Protein AF-X0SDG5-F1 (afdb_monomer)

InterPro domains:
  IPR001789 Signal transduction response regulator, receiver domain [PF00072] (31-144)
  IPR001789 Signal transduction response regulator, receiver domain [PS50110] (30-148)
  IPR001789 Signal transduction response regulator, receiver domain [SM00448] (29-144)
  IPR002078 RNA polymerase sigma factor 54 interaction domain [PF00158] (170-209)
  IPR011006 CheY-like superfamily [SSF52172] (28-209)
  IPR025662 Sigma-54 interaction domain, ATP-binding site 1 [PS00675] (194-207)
  IPR027417 P-loop containing nucleoside triphosphate hydrolase [G3DSA:3.40.50.300] (166-209)

Structure (mmCIF, N/CA/C/O backbone):
data_AF-X0SDG5-F1
#
_entry.id   AF-X0SDG5-F1
#
loop_
_atom_site.group_PDB
_atom_site.id
_atom_site.type_symbol
_atom_site.label_atom_id
_atom_site.label_alt_id
_atom_site.label_comp_id
_atom_site.label_asym_id
_atom_site.label_entity_id
_atom_site.label_seq_id
_atom_site.pdbx_PDB_ins_code
_atom_site.Cartn_x
_atom_site.Cartn_y
_atom_site.Cartn_z
_atom_site.occupancy
_atom_site.B_iso_or_equiv
_atom_site.auth_seq_id
_atom_site.auth_comp_id
_atom_site.auth_asym_id
_atom_site.auth_atom_id
_atom_site.pdbx_PDB_model_num
ATOM 1 N N . MET A 1 1 ? 15.969 32.694 -61.711 1.00 58.62 1 MET A N 1
ATOM 2 C CA . MET A 1 1 ? 15.653 32.694 -60.268 1.00 58.62 1 MET A CA 1
ATOM 3 C C . MET A 1 1 ? 14.994 31.362 -59.954 1.00 58.62 1 MET A C 1
ATOM 5 O O . MET A 1 1 ? 14.052 31.044 -60.669 1.00 58.62 1 MET A O 1
ATOM 9 N N . PRO A 1 2 ? 15.518 30.546 -59.027 1.00 50.09 2 PRO A N 1
ATOM 10 C CA . PRO A 1 2 ? 14.910 29.263 -58.696 1.00 50.09 2 PRO A CA 1
ATOM 11 C C . PRO A 1 2 ? 13.807 29.432 -57.642 1.00 50.09 2 PRO A C 1
ATOM 13 O O . PRO A 1 2 ? 13.957 30.210 -56.700 1.00 50.09 2 PRO A O 1
ATOM 16 N N . ASP A 1 3 ? 12.716 28.694 -57.835 1.00 55.06 3 ASP A N 1
ATOM 17 C CA . ASP A 1 3 ? 11.607 28.511 -56.896 1.00 55.06 3 ASP A CA 1
ATOM 18 C C . ASP A 1 3 ? 12.107 27.775 -55.643 1.00 55.06 3 ASP A C 1
ATOM 20 O O . ASP A 1 3 ? 12.662 26.677 -55.739 1.00 55.06 3 ASP A O 1
ATOM 24 N N . VAL A 1 4 ? 11.932 28.380 -54.468 1.00 56.00 4 VAL A N 1
ATOM 25 C CA . VAL A 1 4 ? 12.235 27.751 -53.176 1.00 56.00 4 VAL A CA 1
ATOM 26 C C . VAL A 1 4 ? 10.927 27.177 -52.622 1.00 56.00 4 VAL A C 1
ATOM 28 O O . VAL A 1 4 ? 9.990 27.946 -52.410 1.00 56.00 4 VAL A O 1
ATOM 31 N N . PRO A 1 5 ? 10.820 25.861 -52.368 1.00 48.28 5 PRO A N 1
ATOM 32 C CA . PRO A 1 5 ? 9.593 25.278 -51.844 1.00 48.28 5 PRO A CA 1
ATOM 33 C C . PRO A 1 5 ? 9.382 25.644 -50.366 1.00 48.28 5 PRO A C 1
ATOM 35 O O . PRO A 1 5 ? 10.302 25.616 -49.547 1.00 48.28 5 PRO A O 1
ATOM 38 N N . THR A 1 6 ? 8.137 25.976 -50.035 1.00 63.53 6 THR A N 1
ATOM 39 C CA . THR A 1 6 ? 7.607 26.281 -48.698 1.00 63.53 6 THR A CA 1
ATOM 40 C C . THR A 1 6 ? 7.767 25.092 -47.734 1.00 63.53 6 THR A C 1
ATOM 42 O O . THR A 1 6 ? 7.571 23.947 -48.148 1.00 63.53 6 THR A O 1
ATOM 45 N N . PRO A 1 7 ? 8.067 25.307 -46.436 1.00 47.16 7 PRO A N 1
ATOM 46 C CA . PRO A 1 7 ? 8.227 24.207 -45.490 1.00 47.16 7 PRO A CA 1
ATOM 47 C C . PRO A 1 7 ? 6.895 23.514 -45.161 1.00 47.16 7 PRO A C 1
ATOM 49 O O . PRO A 1 7 ? 5.877 24.146 -44.877 1.00 47.16 7 PRO A O 1
ATOM 52 N N . PHE A 1 8 ? 6.945 22.182 -45.165 1.00 46.50 8 PHE A N 1
ATOM 53 C CA . PHE A 1 8 ? 5.881 21.268 -44.758 1.00 46.50 8 PHE A CA 1
ATOM 54 C C . PHE A 1 8 ? 5.557 21.451 -43.265 1.00 46.50 8 PHE A C 1
ATOM 56 O O . PHE A 1 8 ? 6.407 21.257 -42.396 1.00 46.50 8 PHE A O 1
ATOM 63 N N . ARG A 1 9 ? 4.317 21.845 -42.960 1.00 43.12 9 ARG A N 1
ATOM 64 C CA . ARG A 1 9 ? 3.809 22.019 -41.593 1.00 43.12 9 ARG A CA 1
ATOM 65 C C . ARG A 1 9 ? 3.527 20.643 -40.979 1.00 43.12 9 ARG A C 1
ATOM 67 O O . ARG A 1 9 ? 2.694 19.903 -41.492 1.00 43.12 9 ARG A O 1
ATOM 74 N N . ALA A 1 10 ? 4.221 20.309 -39.892 1.00 45.44 10 ALA A N 1
ATOM 75 C CA . ALA A 1 10 ? 4.024 19.060 -39.156 1.00 45.44 10 ALA A CA 1
ATOM 76 C C . ALA A 1 10 ? 2.577 18.929 -38.624 1.00 45.44 10 ALA A C 1
ATOM 78 O O . ALA A 1 10 ? 1.986 19.940 -38.225 1.00 45.44 10 ALA A O 1
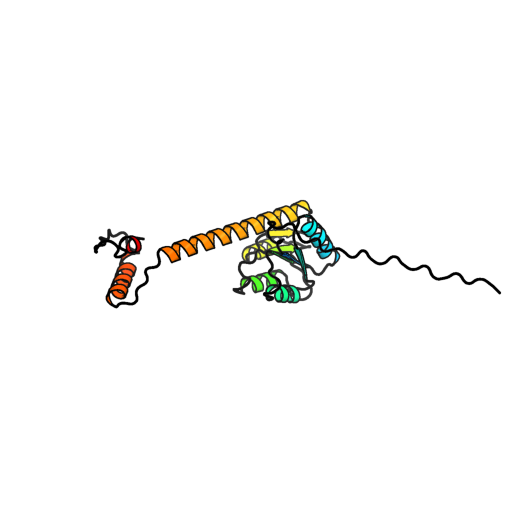ATOM 79 N N . PRO A 1 11 ? 1.996 17.713 -38.584 1.00 41.59 11 PRO A N 1
ATOM 80 C CA . PRO A 1 11 ? 0.696 17.496 -37.964 1.00 41.59 11 PRO A CA 1
ATOM 81 C C . PRO A 1 11 ? 0.796 17.709 -36.449 1.00 41.59 11 PRO A C 1
ATOM 83 O O . PRO A 1 11 ? 1.649 17.139 -35.771 1.00 41.59 11 PRO A O 1
ATOM 86 N N . SER A 1 12 ? -0.089 18.552 -35.927 1.00 45.47 12 SER A N 1
ATOM 87 C CA . SER A 1 12 ? -0.296 18.775 -34.499 1.00 45.47 12 SER A CA 1
ATOM 88 C C . SER A 1 12 ? -0.696 17.477 -33.796 1.00 45.47 12 SER A C 1
ATOM 90 O O . SER A 1 12 ? -1.603 16.782 -34.255 1.00 45.47 12 SER A O 1
ATOM 92 N N . SER A 1 13 ? -0.032 17.185 -32.678 1.00 36.94 13 SER A N 1
ATOM 93 C CA . SER A 1 13 ? -0.287 16.048 -31.791 1.00 36.94 13 SER A CA 1
ATOM 94 C C . SER A 1 13 ? -1.776 15.907 -31.440 1.00 36.94 13 SER A C 1
ATOM 96 O O . SER A 1 13 ? -2.443 16.924 -31.226 1.00 36.94 13 SER A O 1
ATOM 98 N N . PRO A 1 14 ? -2.317 14.679 -31.338 1.00 39.88 14 PRO A N 1
ATOM 99 C CA . PRO A 1 14 ? -3.708 14.481 -30.964 1.00 39.88 14 PRO A CA 1
ATOM 100 C C . PRO A 1 14 ? -3.920 14.947 -29.520 1.00 39.88 14 PRO A C 1
ATOM 102 O O . PRO A 1 14 ? -3.320 14.427 -28.581 1.00 39.88 14 PRO A O 1
ATOM 105 N N . SER A 1 15 ? -4.780 15.952 -29.360 1.00 39.00 15 SER A N 1
ATOM 106 C CA . SER A 1 15 ? -5.333 16.344 -28.068 1.00 39.00 15 SER A CA 1
ATOM 107 C C . SER A 1 15 ? -6.167 15.173 -27.549 1.00 39.00 15 SER A C 1
ATOM 109 O O . SER A 1 15 ? -7.228 14.874 -28.102 1.00 39.00 15 SER A O 1
ATOM 111 N N . PHE A 1 16 ? -5.669 14.465 -26.533 1.00 41.62 16 PHE A N 1
ATOM 112 C CA . PHE A 1 16 ? -6.456 13.466 -25.818 1.00 41.62 16 PHE A CA 1
ATOM 113 C C . PHE A 1 16 ? -7.567 14.198 -25.066 1.00 41.62 16 PHE A C 1
ATOM 115 O O . PHE A 1 16 ? -7.373 14.737 -23.977 1.00 41.62 16 PHE A O 1
ATOM 122 N N . SER A 1 17 ? -8.734 14.256 -25.705 1.00 42.25 17 SER A N 1
ATOM 123 C CA . SER A 1 17 ? -9.978 14.692 -25.091 1.00 42.25 17 SER A CA 1
ATOM 124 C C . SER A 1 17 ? -10.233 13.822 -23.861 1.00 42.25 17 SER A C 1
ATOM 126 O O . SER A 1 17 ? -10.418 12.608 -23.973 1.00 42.25 17 SER A O 1
ATOM 128 N N . GLN A 1 18 ? -10.202 14.448 -22.683 1.00 49.59 18 GLN A N 1
ATOM 129 C CA . GLN A 1 18 ? -10.685 13.855 -21.444 1.00 49.59 18 GLN A CA 1
ATOM 130 C C . GLN A 1 18 ? -12.187 13.616 -21.603 1.00 49.59 18 GLN A C 1
ATOM 132 O O . GLN A 1 18 ? -13.005 14.491 -21.321 1.00 49.59 18 GLN A O 1
ATOM 137 N N . SER A 1 19 ? -12.557 12.437 -22.097 1.00 46.88 19 SER A N 1
ATOM 138 C CA . SER A 1 19 ? -13.934 11.976 -22.007 1.00 46.88 19 SER A CA 1
ATOM 139 C C . SER A 1 19 ? -14.221 11.717 -20.531 1.00 46.88 19 SER A C 1
ATOM 141 O O . SER A 1 19 ? -13.663 10.815 -19.908 1.00 46.88 19 SER A O 1
ATOM 143 N N . SER A 1 20 ? -15.030 12.587 -19.930 1.00 46.84 20 SER A N 1
ATOM 144 C CA . SER A 1 20 ? -15.524 12.369 -18.576 1.00 46.84 20 SER A CA 1
ATOM 145 C C . SER A 1 20 ? -16.340 11.069 -18.555 1.00 46.84 20 SER A C 1
ATOM 147 O O . SER A 1 20 ? -17.142 10.851 -19.468 1.00 46.84 20 SER A O 1
ATOM 149 N N . PRO A 1 21 ? -16.149 10.193 -17.553 1.00 46.75 21 PRO A N 1
ATOM 150 C CA . PRO A 1 21 ? -16.923 8.964 -17.452 1.00 46.75 21 PRO A CA 1
ATOM 151 C C . PRO A 1 21 ? -18.420 9.279 -17.280 1.00 46.75 21 PRO A C 1
ATOM 153 O O . PRO A 1 21 ? -18.767 10.317 -16.706 1.00 46.75 21 PRO A O 1
ATOM 156 N N . PRO A 1 22 ? -19.321 8.401 -17.760 1.00 40.22 22 PRO A N 1
ATOM 157 C CA . PRO A 1 22 ? -20.757 8.598 -17.619 1.00 40.22 22 PRO A CA 1
ATOM 158 C C . PRO A 1 22 ? -21.160 8.682 -16.133 1.00 40.22 22 PRO A C 1
ATOM 160 O O . PRO A 1 22 ? -20.583 7.973 -15.294 1.00 40.22 22 PRO A O 1
ATOM 163 N N . PRO A 1 23 ? -22.149 9.531 -15.790 1.00 37.41 23 PRO A N 1
ATOM 164 C CA . PRO A 1 23 ? -22.595 9.719 -14.414 1.00 37.41 23 PRO A CA 1
ATOM 165 C C . PRO A 1 23 ? -23.123 8.399 -13.837 1.00 37.41 23 PRO A C 1
ATOM 167 O O . PRO A 1 23 ? -23.998 7.765 -14.421 1.00 37.41 23 PRO A O 1
ATOM 170 N N . GLY A 1 24 ? -22.566 7.985 -12.695 1.00 47.59 24 GLY A N 1
ATOM 171 C CA . GLY A 1 24 ? -22.900 6.730 -12.004 1.00 47.59 24 GLY A CA 1
ATOM 172 C C . GLY A 1 24 ? -21.764 5.702 -11.953 1.00 47.59 24 GLY A C 1
ATOM 173 O O . GLY A 1 24 ? -21.848 4.748 -11.185 1.00 47.59 24 GLY A O 1
ATOM 174 N N . THR A 1 25 ? -20.677 5.910 -12.702 1.00 48.88 25 THR A N 1
ATOM 175 C CA . THR A 1 25 ? -19.469 5.081 -12.571 1.00 48.88 25 THR A CA 1
ATOM 176 C C . THR A 1 25 ? -18.653 5.590 -11.378 1.00 48.88 25 THR A C 1
ATOM 178 O O . THR A 1 25 ? -18.328 6.782 -11.362 1.00 48.88 25 THR A O 1
ATOM 181 N N . PRO A 1 26 ? -18.323 4.761 -10.366 1.00 62.69 26 PRO A N 1
ATOM 182 C CA . PRO A 1 26 ? -17.420 5.189 -9.302 1.00 62.69 26 PRO A CA 1
ATOM 183 C C . PRO A 1 26 ? -16.109 5.680 -9.922 1.00 62.69 26 PRO A C 1
ATOM 185 O O . PRO A 1 26 ? -15.650 5.123 -10.922 1.00 62.69 26 PRO A O 1
ATOM 188 N N . ALA A 1 27 ? -15.533 6.744 -9.354 1.00 71.56 27 ALA A N 1
ATOM 189 C CA . ALA A 1 27 ? -14.277 7.290 -9.851 1.00 71.56 27 ALA A CA 1
ATOM 190 C C . ALA A 1 27 ? -13.228 6.164 -9.956 1.00 71.56 27 ALA A C 1
ATOM 192 O O . ALA A 1 27 ? -13.144 5.326 -9.048 1.00 71.56 27 ALA A O 1
ATOM 193 N N . PRO A 1 28 ? -12.461 6.112 -11.058 1.00 83.00 28 PRO A N 1
ATOM 194 C CA . PRO A 1 28 ? -11.474 5.061 -11.258 1.00 83.00 28 PRO A CA 1
ATOM 195 C C . PRO A 1 28 ? -10.446 5.105 -10.129 1.00 83.00 28 PRO A C 1
ATOM 197 O O . PRO A 1 28 ? -9.970 6.180 -9.756 1.00 83.00 28 PRO A O 1
ATOM 200 N N . ARG A 1 29 ? -10.139 3.928 -9.578 1.00 93.25 29 ARG A N 1
ATOM 201 C CA . ARG A 1 29 ? -9.195 3.781 -8.467 1.00 93.25 29 ARG A CA 1
ATOM 202 C C . ARG A 1 29 ? -7.779 4.079 -8.924 1.00 93.25 29 ARG A C 1
ATOM 204 O O . ARG A 1 29 ? -7.417 3.738 -10.053 1.00 93.25 29 ARG A O 1
ATOM 211 N N . THR A 1 30 ? -6.997 4.690 -8.047 1.00 96.00 30 THR A N 1
ATOM 212 C CA . THR A 1 30 ? -5.628 5.108 -8.348 1.00 96.00 30 THR A CA 1
ATOM 213 C C . THR A 1 30 ? -4.637 4.069 -7.842 1.00 96.00 30 THR A C 1
ATOM 215 O O . THR A 1 30 ? -4.598 3.768 -6.649 1.00 96.00 30 THR A O 1
ATOM 218 N N . VAL A 1 31 ? -3.806 3.551 -8.742 1.00 97.06 31 VAL A N 1
ATOM 219 C CA . VAL A 1 31 ? -2.685 2.663 -8.433 1.00 97.06 31 VAL A CA 1
ATOM 220 C C . VAL A 1 31 ? -1.383 3.449 -8.549 1.00 97.06 31 VAL A C 1
ATOM 222 O O . VAL A 1 31 ? -1.089 4.011 -9.603 1.00 97.06 31 VAL A O 1
ATOM 225 N N . LEU A 1 32 ? -0.596 3.491 -7.478 1.00 97.56 32 LEU A N 1
ATOM 226 C CA . LEU A 1 32 ? 0.761 4.032 -7.505 1.00 97.56 32 LEU A CA 1
ATOM 227 C C . LEU A 1 32 ? 1.727 2.938 -7.967 1.00 97.56 32 LEU A C 1
ATOM 229 O O . LEU A 1 32 ? 1.735 1.856 -7.393 1.00 97.56 32 LEU A O 1
ATOM 233 N N . VAL A 1 33 ? 2.539 3.207 -8.982 1.00 96.75 33 VAL A N 1
ATOM 234 C CA . VAL A 1 33 ? 3.572 2.299 -9.492 1.00 96.75 33 VAL A CA 1
ATOM 235 C C . VAL A 1 33 ? 4.939 2.923 -9.246 1.00 96.75 33 VAL A C 1
ATOM 237 O O . VAL A 1 33 ? 5.237 3.989 -9.781 1.00 96.75 33 VAL A O 1
ATOM 240 N N . VAL A 1 34 ? 5.767 2.243 -8.458 1.00 96.62 34 VAL A N 1
ATOM 241 C CA . VAL A 1 34 ? 7.094 2.700 -8.044 1.00 96.62 34 VAL A CA 1
ATOM 242 C C . VAL A 1 34 ? 8.138 1.728 -8.570 1.00 96.62 34 VAL A C 1
ATOM 244 O O . VAL A 1 34 ? 8.200 0.581 -8.134 1.00 96.62 34 VAL A O 1
ATOM 247 N N . ASP A 1 35 ? 8.928 2.179 -9.530 1.00 94.38 35 ASP A N 1
ATOM 248 C CA . ASP A 1 35 ? 9.950 1.381 -10.210 1.00 94.38 35 ASP A CA 1
ATOM 249 C C . ASP A 1 35 ? 10.914 2.365 -10.875 1.00 94.38 35 ASP A C 1
ATOM 251 O O . ASP A 1 35 ? 10.446 3.374 -11.402 1.00 94.38 35 ASP A O 1
ATOM 255 N N . ASP A 1 36 ? 12.223 2.139 -10.875 1.00 94.00 36 ASP A N 1
ATOM 256 C CA . ASP A 1 36 ? 13.181 3.048 -11.516 1.00 94.00 36 ASP A CA 1
ATOM 257 C C . ASP A 1 36 ? 13.245 2.840 -13.040 1.00 94.00 36 ASP A C 1
ATOM 259 O O . ASP A 1 36 ? 13.499 3.777 -13.810 1.00 94.00 36 ASP A O 1
ATOM 263 N N . GLU A 1 37 ? 12.853 1.662 -13.522 1.00 92.38 37 GLU A N 1
ATOM 264 C CA . GLU A 1 37 ? 12.825 1.323 -14.934 1.00 92.38 37 GLU A CA 1
ATOM 265 C C . GLU A 1 37 ? 11.591 1.910 -15.638 1.00 92.38 37 GLU A C 1
ATOM 267 O O . GLU A 1 37 ? 10.456 1.429 -15.542 1.00 92.38 37 GLU A O 1
ATOM 272 N N . LYS A 1 38 ? 11.822 2.925 -16.478 1.00 92.50 38 LYS A N 1
ATOM 273 C CA . LYS A 1 38 ? 10.765 3.586 -17.270 1.00 92.50 38 LYS A CA 1
ATOM 274 C C . LYS A 1 38 ? 9.916 2.609 -18.093 1.00 92.50 38 LYS A C 1
ATOM 276 O O . LYS A 1 38 ? 8.709 2.806 -18.235 1.00 92.50 38 LYS A O 1
ATOM 281 N N . ASN A 1 39 ? 10.534 1.566 -18.646 1.00 90.88 39 ASN A N 1
ATOM 282 C CA . ASN A 1 39 ? 9.836 0.566 -19.457 1.00 90.88 39 ASN A CA 1
ATOM 283 C C . ASN A 1 39 ? 8.850 -0.260 -18.621 1.00 90.88 39 ASN A C 1
ATOM 285 O O . ASN A 1 39 ? 7.743 -0.539 -19.090 1.00 90.88 39 ASN A O 1
ATOM 289 N N . ILE A 1 40 ? 9.217 -0.605 -17.383 1.00 89.12 40 ILE A N 1
ATOM 290 C CA . ILE A 1 40 ? 8.345 -1.343 -16.466 1.00 89.12 40 ILE A CA 1
ATOM 291 C C . ILE A 1 40 ? 7.184 -0.455 -16.028 1.00 89.12 40 ILE A C 1
ATOM 293 O O . ILE A 1 40 ? 6.030 -0.856 -16.206 1.00 89.12 40 ILE A O 1
ATOM 297 N N . ARG A 1 41 ? 7.458 0.787 -15.596 1.00 93.00 41 ARG A N 1
ATOM 298 C CA . ARG A 1 41 ? 6.404 1.768 -15.270 1.00 93.00 41 ARG A CA 1
ATOM 299 C C . ARG A 1 41 ? 5.421 1.943 -16.421 1.00 93.00 41 ARG A C 1
ATOM 301 O O . ARG A 1 41 ? 4.213 1.875 -16.216 1.00 93.00 41 ARG A O 1
ATOM 308 N N . ARG A 1 42 ? 5.921 2.112 -17.652 1.00 92.50 42 ARG A N 1
ATOM 309 C CA . ARG A 1 42 ? 5.066 2.301 -18.832 1.00 92.50 42 ARG A CA 1
ATOM 310 C C . ARG A 1 42 ? 4.232 1.064 -19.154 1.00 92.50 42 ARG A C 1
ATOM 312 O O . ARG A 1 42 ? 3.073 1.201 -19.537 1.00 92.50 42 ARG A O 1
ATOM 319 N N . THR A 1 43 ? 4.803 -0.126 -19.002 1.00 91.62 43 THR A N 1
ATOM 320 C CA . THR A 1 43 ? 4.087 -1.386 -19.239 1.00 91.62 43 THR A CA 1
ATOM 321 C C . THR A 1 43 ? 2.963 -1.568 -18.224 1.00 91.62 43 THR A C 1
ATOM 323 O O . THR A 1 43 ? 1.823 -1.808 -18.617 1.00 91.62 43 THR A O 1
ATOM 326 N N . LEU A 1 44 ? 3.254 -1.386 -16.933 1.00 92.06 44 LEU A N 1
ATOM 327 C CA . LEU A 1 44 ? 2.255 -1.450 -15.864 1.00 92.06 44 LEU A CA 1
ATOM 328 C C . LEU A 1 44 ? 1.171 -0.389 -16.045 1.00 92.06 44 LEU A C 1
ATOM 330 O O . LEU A 1 44 ? -0.008 -0.703 -15.916 1.00 92.06 44 LEU A O 1
ATOM 334 N N . GLN A 1 45 ? 1.556 0.830 -16.426 1.00 94.25 45 GLN A N 1
ATOM 335 C CA . GLN A 1 45 ? 0.616 1.897 -16.740 1.00 94.25 45 GLN A CA 1
ATOM 336 C C . GLN A 1 45 ? -0.369 1.474 -17.834 1.00 94.25 45 GLN A C 1
ATOM 338 O O . GLN A 1 45 ? -1.573 1.510 -17.609 1.00 94.25 45 GLN A O 1
ATOM 343 N N . LEU A 1 46 ? 0.125 1.014 -18.988 1.00 92.94 46 LEU A N 1
ATOM 344 C CA . LEU A 1 46 ? -0.729 0.597 -20.106 1.00 92.94 46 LEU A CA 1
ATOM 345 C C . LEU A 1 46 ? -1.654 -0.567 -19.735 1.00 92.94 46 LEU A C 1
ATOM 347 O O . LEU A 1 46 ? -2.816 -0.586 -20.139 1.00 92.94 46 LEU A O 1
ATOM 351 N N . VAL A 1 47 ? -1.143 -1.536 -18.972 1.00 92.62 47 VAL A N 1
ATOM 352 C CA . VAL A 1 47 ? -1.928 -2.682 -18.507 1.00 92.62 47 VAL A CA 1
ATOM 353 C C . VAL A 1 47 ? -3.052 -2.229 -17.581 1.00 92.62 47 VAL A C 1
ATOM 355 O O . VAL A 1 47 ? -4.195 -2.611 -17.797 1.00 92.62 47 VAL A O 1
ATOM 358 N N . LEU A 1 48 ? -2.747 -1.422 -16.566 1.00 94.00 48 LEU A N 1
ATOM 359 C CA . LEU A 1 48 ? -3.708 -1.029 -15.537 1.00 94.00 48 LEU A CA 1
ATOM 360 C C . LEU A 1 48 ? -4.716 0.008 -16.051 1.00 94.00 48 LEU A C 1
ATOM 362 O O . LEU A 1 48 ? -5.909 -0.116 -15.776 1.00 94.00 48 LEU A O 1
ATOM 366 N N . GLU A 1 49 ? -4.277 0.981 -16.850 1.00 94.62 49 GLU A N 1
ATOM 367 C CA . GLU A 1 49 ? -5.181 1.936 -17.507 1.00 94.62 49 GLU A CA 1
ATOM 368 C C . GLU A 1 49 ? -6.150 1.223 -18.457 1.00 94.62 49 GLU A C 1
ATOM 370 O O . GLU A 1 49 ? -7.335 1.555 -18.490 1.00 94.62 49 GLU A O 1
ATOM 375 N N . GLY A 1 50 ? -5.686 0.184 -19.165 1.00 92.00 50 GLY A N 1
ATOM 376 C CA . GLY A 1 50 ? -6.535 -0.661 -20.009 1.00 92.00 50 GLY A CA 1
ATOM 377 C C . GLY A 1 50 ? -7.635 -1.409 -19.246 1.00 92.00 50 GLY A C 1
ATOM 378 O O . GLY A 1 50 ? -8.649 -1.767 -19.838 1.00 92.00 50 GLY A O 1
ATOM 379 N N . GLU A 1 51 ? -7.474 -1.603 -17.935 1.00 91.81 51 GLU A N 1
ATOM 380 C CA . GLU A 1 51 ? -8.471 -2.224 -17.054 1.00 91.81 51 GLU A CA 1
ATOM 381 C C . GLU A 1 51 ? -9.316 -1.194 -16.279 1.00 91.81 51 GLU A C 1
ATOM 383 O O . GLU A 1 51 ? -10.116 -1.577 -15.422 1.00 91.81 51 GLU A O 1
ATOM 388 N N . GLY A 1 52 ? -9.162 0.103 -16.576 1.00 92.06 52 GLY A N 1
ATOM 389 C CA . GLY A 1 52 ? -9.953 1.189 -15.992 1.00 92.06 52 GLY A CA 1
ATOM 390 C C . GLY A 1 52 ? -9.388 1.794 -14.704 1.00 92.06 52 GLY A C 1
ATOM 391 O O . GLY A 1 52 ? -10.099 2.537 -14.026 1.00 92.06 52 GLY A O 1
ATOM 392 N N . PHE A 1 53 ? -8.134 1.503 -14.348 1.00 94.69 53 PHE A N 1
ATOM 393 C CA . PHE A 1 53 ? -7.451 2.158 -13.229 1.00 94.69 53 PHE A CA 1
ATOM 394 C C . PHE A 1 53 ? -6.823 3.489 -13.659 1.00 94.69 53 PHE A C 1
ATOM 396 O O . PHE A 1 53 ? -6.414 3.661 -14.805 1.00 94.69 53 PHE A O 1
ATOM 403 N N . ARG A 1 54 ? -6.693 4.432 -12.723 1.00 95.44 54 ARG A N 1
ATOM 404 C CA . ARG A 1 54 ? -5.747 5.549 -12.859 1.00 95.44 54 ARG A CA 1
ATOM 405 C C . ARG A 1 54 ? -4.391 5.094 -12.356 1.00 95.44 54 ARG A C 1
ATOM 407 O O . ARG A 1 54 ? -4.324 4.399 -11.347 1.00 95.44 54 ARG A O 1
ATOM 414 N N . VAL A 1 55 ? -3.319 5.508 -13.018 1.00 95.56 55 VAL A N 1
ATOM 415 C CA . VAL A 1 55 ? -1.961 5.149 -12.607 1.00 95.56 55 VAL A CA 1
ATOM 416 C C . VAL A 1 55 ? -1.172 6.410 -12.296 1.00 95.56 55 VAL A C 1
ATOM 418 O O . VAL A 1 55 ? -1.089 7.314 -13.124 1.00 95.56 55 VAL A O 1
ATOM 421 N N . SER A 1 56 ? -0.598 6.455 -11.098 1.00 96.31 56 SER A N 1
ATOM 422 C CA . SER A 1 56 ? 0.424 7.427 -10.718 1.00 96.31 56 SER A CA 1
ATOM 423 C C . SER A 1 56 ? 1.777 6.723 -10.724 1.00 96.31 56 SER A C 1
ATOM 425 O O . SER A 1 56 ? 1.869 5.587 -10.267 1.00 96.31 56 SER A O 1
ATOM 427 N N . GLY A 1 57 ? 2.811 7.348 -11.278 1.00 95.81 57 GLY A N 1
ATOM 428 C CA . GLY A 1 57 ? 4.150 6.767 -11.363 1.00 95.81 57 GLY A CA 1
ATOM 429 C C . GLY A 1 57 ? 5.126 7.488 -10.443 1.00 95.81 57 GLY A C 1
ATOM 430 O O . GLY A 1 57 ? 5.039 8.705 -10.324 1.00 95.81 57 GLY A O 1
ATOM 431 N N . ALA A 1 58 ? 6.062 6.750 -9.853 1.00 96.81 58 ALA A N 1
ATOM 432 C CA . ALA A 1 58 ? 7.210 7.293 -9.133 1.00 96.81 58 ALA A CA 1
ATOM 433 C C . ALA A 1 58 ? 8.487 6.533 -9.517 1.00 96.81 58 ALA A C 1
ATOM 435 O O . ALA A 1 58 ? 8.456 5.317 -9.716 1.00 96.81 58 ALA A O 1
ATOM 436 N N . GLU A 1 59 ? 9.607 7.241 -9.625 1.00 96.31 59 GLU A N 1
ATOM 437 C CA . GLU A 1 59 ? 10.913 6.662 -9.983 1.00 96.31 59 GLU A CA 1
ATOM 438 C C . GLU A 1 59 ? 11.753 6.313 -8.747 1.00 96.31 59 GLU A C 1
ATOM 440 O O . GLU A 1 59 ? 12.740 5.587 -8.840 1.00 96.31 59 GLU A O 1
ATOM 445 N N . THR A 1 60 ? 11.366 6.843 -7.585 1.00 96.56 60 THR A N 1
ATOM 446 C CA . THR A 1 60 ? 12.086 6.697 -6.315 1.00 96.56 60 THR A CA 1
ATOM 447 C C . THR A 1 60 ? 11.117 6.426 -5.171 1.00 96.56 60 THR A C 1
ATOM 449 O O . THR A 1 60 ? 9.937 6.791 -5.231 1.00 96.56 60 THR A O 1
ATOM 452 N N . ALA A 1 61 ? 11.608 5.822 -4.091 1.00 96.38 61 ALA A N 1
ATOM 453 C CA . ALA A 1 61 ? 10.798 5.626 -2.894 1.00 96.38 61 ALA A CA 1
ATOM 454 C C . ALA A 1 61 ? 10.425 6.962 -2.236 1.00 96.38 61 ALA A C 1
ATOM 456 O O . ALA A 1 61 ? 9.317 7.108 -1.725 1.00 96.38 61 ALA A O 1
ATOM 457 N N . ALA A 1 62 ? 11.326 7.947 -2.249 1.00 96.62 62 ALA A N 1
ATOM 458 C CA . ALA A 1 62 ? 11.061 9.281 -1.721 1.00 96.62 62 ALA A CA 1
ATOM 459 C C . ALA A 1 62 ? 9.895 9.974 -2.444 1.00 96.62 62 ALA A C 1
ATOM 461 O O . ALA A 1 62 ? 9.014 10.532 -1.790 1.00 96.62 62 ALA A O 1
ATOM 462 N N . GLU A 1 63 ? 9.853 9.901 -3.776 1.00 96.50 63 GLU A N 1
ATOM 463 C CA . GLU A 1 63 ? 8.736 10.422 -4.571 1.00 96.50 63 GLU A CA 1
ATOM 464 C C . GLU A 1 63 ? 7.432 9.682 -4.253 1.00 96.50 63 GLU A C 1
ATOM 466 O O . GLU A 1 63 ? 6.400 10.315 -4.035 1.00 96.50 63 GLU A O 1
ATOM 471 N N . ALA A 1 64 ? 7.484 8.352 -4.137 1.00 96.56 64 ALA A N 1
ATOM 472 C CA . ALA A 1 64 ? 6.327 7.549 -3.756 1.00 96.56 64 ALA A CA 1
ATOM 473 C C . ALA A 1 64 ? 5.762 7.960 -2.386 1.00 96.56 64 ALA A C 1
ATOM 475 O O . ALA A 1 64 ? 4.559 8.174 -2.255 1.00 96.56 64 ALA A O 1
ATOM 476 N N . LEU A 1 65 ? 6.620 8.126 -1.376 1.00 95.81 65 LEU A N 1
ATOM 477 C CA . LEU A 1 65 ? 6.217 8.580 -0.042 1.00 95.81 65 LEU A CA 1
ATOM 478 C C . LEU A 1 65 ? 5.615 9.994 -0.075 1.00 95.81 65 LEU A C 1
ATOM 480 O O . LEU A 1 65 ? 4.626 10.247 0.609 1.00 95.81 65 LEU A O 1
ATOM 484 N N . ALA A 1 66 ? 6.160 10.899 -0.893 1.00 95.44 66 ALA A N 1
ATOM 485 C CA . ALA A 1 66 ? 5.610 12.244 -1.061 1.00 95.44 66 ALA A CA 1
ATOM 486 C C . ALA A 1 66 ? 4.215 12.228 -1.712 1.00 95.44 66 ALA A C 1
ATOM 488 O O . ALA A 1 66 ? 3.330 12.965 -1.279 1.00 95.44 66 ALA A O 1
ATOM 489 N N . ILE A 1 67 ? 3.997 11.363 -2.709 1.00 95.56 67 ILE A N 1
ATOM 490 C CA . ILE A 1 67 ? 2.679 11.160 -3.328 1.00 95.56 67 ILE A CA 1
ATOM 491 C C . ILE A 1 67 ? 1.687 10.624 -2.294 1.00 95.56 67 ILE A C 1
ATOM 493 O O . ILE A 1 67 ? 0.584 11.153 -2.183 1.00 95.56 67 ILE A O 1
ATOM 497 N N . LEU A 1 68 ? 2.079 9.614 -1.513 1.00 95.56 68 LEU A N 1
ATOM 498 C CA . LEU A 1 68 ? 1.219 9.006 -0.494 1.00 95.56 68 LEU A CA 1
ATOM 499 C C . LEU A 1 68 ? 0.847 9.970 0.639 1.00 95.56 68 LEU A C 1
ATOM 501 O O . LEU A 1 68 ? -0.242 9.861 1.196 1.00 95.56 68 LEU A O 1
ATOM 505 N N . ALA A 1 69 ? 1.721 10.924 0.959 1.00 92.94 69 ALA A N 1
ATOM 506 C CA . ALA A 1 69 ? 1.448 11.962 1.947 1.00 92.94 69 ALA A CA 1
ATOM 507 C C . ALA A 1 69 ? 0.501 13.065 1.432 1.00 92.94 69 ALA A C 1
ATOM 509 O O . ALA A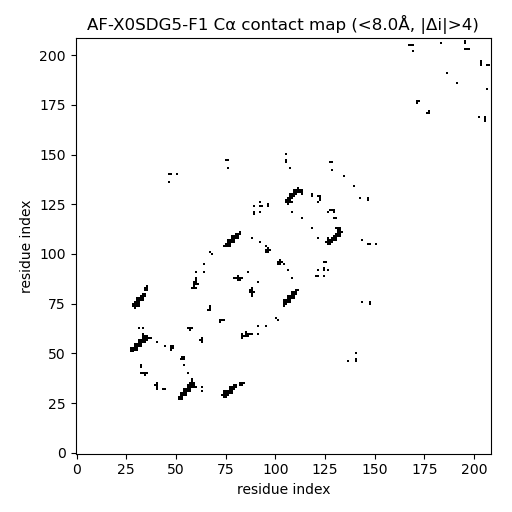 1 69 ? 0.001 13.860 2.229 1.00 92.94 69 ALA A O 1
ATOM 510 N N . SER A 1 70 ? 0.258 13.149 0.118 1.00 91.62 70 SER A N 1
ATOM 511 C CA . SER A 1 70 ? -0.566 14.205 -0.471 1.00 91.62 70 SER A CA 1
ATOM 512 C C . SER A 1 70 ? -2.065 13.884 -0.376 1.00 91.62 70 SER A C 1
ATOM 514 O O . SER A 1 70 ? -2.535 12.938 -1.014 1.00 91.62 70 SER A O 1
ATOM 516 N N . PRO A 1 71 ? -2.871 14.703 0.327 1.00 85.19 71 PRO A N 1
ATOM 517 C CA . PRO A 1 71 ? -4.316 14.489 0.420 1.00 85.19 71 PRO A CA 1
ATOM 518 C C . PRO A 1 71 ? -5.052 14.733 -0.908 1.00 85.19 71 PRO A C 1
ATOM 520 O O . PRO A 1 71 ? -6.182 14.279 -1.079 1.00 85.19 71 PRO A O 1
ATOM 523 N N . GLU A 1 72 ? -4.432 15.437 -1.859 1.00 84.75 72 GLU A N 1
ATOM 524 C CA . GLU A 1 72 ? -5.028 15.738 -3.167 1.00 84.75 72 GLU A CA 1
ATOM 525 C C . GLU A 1 72 ? -4.956 14.557 -4.143 1.00 84.75 72 GLU A C 1
ATOM 527 O O . GLU A 1 72 ? -5.671 14.531 -5.145 1.00 84.75 72 GLU A O 1
ATOM 532 N N . SER A 1 73 ? -4.097 13.572 -3.867 1.00 82.94 73 SER A N 1
ATOM 533 C CA . SER A 1 73 ? -3.840 12.426 -4.744 1.00 82.94 73 SER A CA 1
ATOM 534 C C . SER A 1 73 ? -4.029 11.107 -3.991 1.00 82.94 73 SER A C 1
ATOM 536 O O . SER A 1 73 ? -3.053 10.400 -3.742 1.00 82.94 73 SER A O 1
ATOM 538 N N . PRO A 1 74 ? -5.274 10.746 -3.623 1.00 89.12 74 PRO A N 1
ATOM 539 C CA . PRO A 1 74 ? -5.529 9.512 -2.898 1.00 89.12 74 PRO A CA 1
ATOM 540 C C . PRO A 1 74 ? -5.131 8.301 -3.744 1.00 89.12 74 PRO A C 1
ATOM 542 O O . PRO A 1 74 ? -5.549 8.153 -4.897 1.00 89.12 74 PRO A O 1
ATOM 545 N N . VAL A 1 75 ? -4.331 7.430 -3.137 1.00 95.50 75 VAL A N 1
ATOM 546 C CA . VAL A 1 75 ? -3.888 6.160 -3.708 1.00 95.50 75 VAL A CA 1
ATOM 547 C C . VAL A 1 75 ? -4.690 5.033 -3.066 1.00 95.50 75 VAL A C 1
ATOM 549 O O . VAL A 1 75 ? -4.823 4.965 -1.846 1.00 95.50 75 VAL A O 1
ATOM 552 N N . ASP A 1 76 ? -5.238 4.145 -3.891 1.00 95.88 76 ASP A N 1
ATOM 553 C CA . ASP A 1 76 ? -6.009 2.987 -3.437 1.00 95.88 76 ASP A CA 1
ATOM 554 C C . ASP A 1 76 ? -5.144 1.737 -3.261 1.00 95.88 76 ASP A C 1
ATOM 556 O O . ASP A 1 76 ? -5.499 0.867 -2.471 1.00 95.88 76 ASP A O 1
ATOM 560 N N . LEU A 1 77 ? -4.046 1.630 -4.015 1.00 96.81 77 LEU A N 1
ATOM 561 C CA . LEU A 1 77 ? -3.085 0.529 -3.972 1.00 96.81 77 LEU A CA 1
ATOM 562 C C . LEU A 1 77 ? -1.721 1.011 -4.464 1.00 96.81 77 LEU A C 1
ATOM 564 O O . LEU A 1 77 ? -1.653 1.781 -5.421 1.00 96.81 77 LEU A O 1
ATOM 568 N N . ALA A 1 78 ? -0.639 0.528 -3.857 1.00 97.12 78 ALA A N 1
ATOM 569 C CA . ALA A 1 78 ? 0.713 0.758 -4.360 1.00 97.12 78 ALA A CA 1
ATOM 570 C C . ALA A 1 78 ? 1.366 -0.538 -4.852 1.00 97.12 78 ALA A C 1
ATOM 572 O O . ALA A 1 78 ? 1.197 -1.610 -4.275 1.00 97.12 78 ALA A O 1
ATOM 573 N N . ILE A 1 79 ? 2.127 -0.417 -5.927 1.00 96.19 79 ILE A N 1
ATOM 574 C CA . ILE A 1 79 ? 2.994 -1.433 -6.496 1.00 96.19 79 ILE A CA 1
ATOM 575 C C . ILE A 1 79 ? 4.424 -0.912 -6.357 1.00 96.19 79 ILE A C 1
ATOM 577 O O . ILE A 1 79 ? 4.727 0.161 -6.872 1.00 96.19 79 ILE A O 1
ATOM 581 N N . LEU A 1 80 ? 5.284 -1.652 -5.664 1.00 95.62 80 LEU A N 1
ATOM 582 C CA . LEU A 1 80 ? 6.600 -1.183 -5.234 1.00 95.62 80 LEU A CA 1
ATOM 583 C C . LEU A 1 80 ? 7.700 -2.152 -5.673 1.00 95.62 80 LEU A C 1
ATOM 585 O O . LEU A 1 80 ? 7.666 -3.318 -5.279 1.00 95.62 80 LEU A O 1
ATOM 589 N N . ASP A 1 81 ? 8.678 -1.684 -6.448 1.00 94.25 81 ASP A N 1
ATOM 590 C CA . ASP A 1 81 ? 9.889 -2.463 -6.717 1.00 94.25 81 ASP A CA 1
ATOM 591 C C . ASP A 1 81 ? 10.777 -2.548 -5.465 1.00 94.25 81 ASP A C 1
ATOM 593 O O . ASP A 1 81 ? 10.887 -1.598 -4.688 1.00 94.25 81 ASP A O 1
ATOM 597 N N . VAL A 1 82 ? 11.427 -3.692 -5.257 1.00 92.44 82 VAL A N 1
ATOM 598 C CA . VAL A 1 82 ? 12.381 -3.902 -4.158 1.00 92.44 82 VAL A CA 1
ATOM 599 C C . VAL A 1 82 ? 13.656 -3.097 -4.383 1.00 92.44 82 VAL A C 1
ATOM 601 O O . VAL A 1 82 ? 14.223 -2.567 -3.427 1.00 92.44 82 VAL A O 1
ATOM 604 N N . LYS A 1 83 ? 14.128 -3.013 -5.629 1.00 90.81 83 LYS A N 1
ATOM 605 C CA . LYS A 1 83 ? 15.347 -2.279 -5.971 1.00 90.81 83 LYS A CA 1
ATOM 606 C C . LYS A 1 83 ? 14.964 -0.890 -6.466 1.00 90.81 83 LYS A C 1
ATOM 608 O O . LYS A 1 83 ? 14.501 -0.750 -7.583 1.00 90.81 83 LYS A O 1
ATOM 613 N N . LEU A 1 84 ? 15.178 0.122 -5.633 1.00 92.31 84 LEU A N 1
ATOM 614 C CA . LEU A 1 84 ? 15.034 1.528 -6.008 1.00 92.31 84 LEU A CA 1
ATOM 615 C C . LEU A 1 84 ? 16.368 2.252 -5.757 1.00 92.31 84 LEU A C 1
ATOM 617 O O . LEU A 1 84 ? 17.174 1.791 -4.940 1.00 92.31 84 LEU A O 1
ATOM 621 N N . PRO A 1 85 ? 16.642 3.360 -6.465 1.00 92.12 85 PRO A N 1
ATOM 622 C CA . PRO A 1 85 ? 17.948 4.019 -6.440 1.00 92.12 85 PRO A CA 1
ATOM 623 C C . PRO A 1 85 ? 18.267 4.727 -5.116 1.00 92.12 85 PRO A C 1
ATOM 625 O O . PRO A 1 85 ? 19.439 4.953 -4.821 1.00 92.12 85 PRO A O 1
ATOM 628 N N . ASP A 1 86 ? 17.257 5.099 -4.328 1.00 94.81 86 ASP A N 1
ATOM 629 C CA . ASP A 1 86 ? 17.397 5.911 -3.116 1.00 94.81 86 ASP A CA 1
ATOM 630 C C . ASP A 1 86 ? 17.266 5.113 -1.806 1.00 94.81 86 ASP A C 1
ATOM 632 O O . ASP A 1 86 ? 17.990 5.384 -0.847 1.00 94.81 86 ASP A O 1
ATOM 636 N N . MET A 1 87 ? 16.372 4.124 -1.743 1.00 93.94 87 MET A N 1
ATOM 637 C CA . MET A 1 87 ? 16.264 3.168 -0.628 1.00 93.94 87 MET A CA 1
ATOM 638 C C . MET A 1 87 ? 15.638 1.851 -1.093 1.00 93.94 87 MET A C 1
ATOM 640 O O . MET A 1 87 ? 15.045 1.792 -2.160 1.00 93.94 87 MET A O 1
ATOM 644 N N . SER A 1 88 ? 15.719 0.788 -0.291 1.00 93.25 88 SER A N 1
ATOM 645 C CA . SER A 1 88 ? 15.039 -0.467 -0.629 1.00 93.25 88 SER A CA 1
ATOM 646 C C . SER A 1 88 ? 13.516 -0.300 -0.605 1.00 93.25 88 SER A C 1
ATOM 648 O O . SER A 1 88 ? 12.966 0.341 0.294 1.00 93.25 88 SER A O 1
ATOM 650 N N . GLY A 1 89 ? 12.813 -0.957 -1.527 1.00 92.50 89 GLY A N 1
ATOM 651 C CA . GLY A 1 89 ? 11.354 -1.059 -1.490 1.00 92.50 89 GLY A CA 1
ATOM 652 C C . GLY A 1 89 ? 10.843 -1.689 -0.192 1.00 92.50 89 GLY A C 1
ATOM 653 O O . GLY A 1 89 ? 9.803 -1.293 0.324 1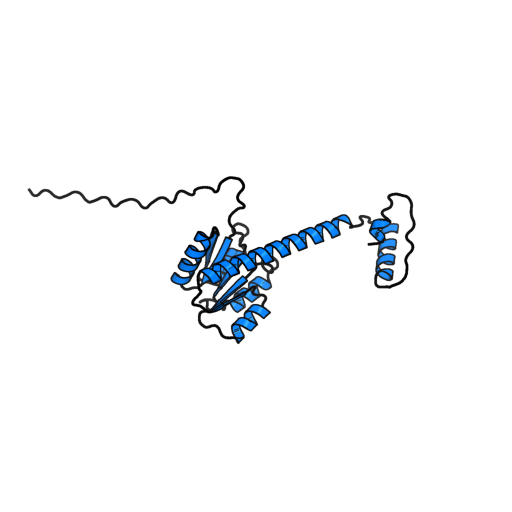.00 92.50 89 GLY A O 1
ATOM 654 N N . LEU A 1 90 ? 11.595 -2.608 0.420 1.00 93.94 90 LEU A N 1
ATOM 655 C CA . LEU A 1 90 ? 11.216 -3.167 1.725 1.00 93.94 90 LEU A CA 1
ATOM 656 C C . LEU A 1 90 ? 11.302 -2.121 2.850 1.00 93.94 90 LEU A C 1
ATOM 658 O O . LEU A 1 90 ? 10.454 -2.112 3.743 1.00 93.94 90 LEU A O 1
ATOM 662 N N . ASP A 1 91 ? 12.267 -1.202 2.781 1.00 95.12 91 ASP A N 1
ATOM 663 C CA . ASP A 1 91 ? 12.384 -0.100 3.744 1.00 95.12 91 ASP A CA 1
ATOM 664 C C . ASP A 1 91 ? 11.264 0.927 3.539 1.00 95.12 91 ASP A C 1
ATOM 666 O O . ASP A 1 91 ? 10.687 1.434 4.503 1.00 95.12 91 ASP A O 1
ATOM 670 N N . ALA A 1 92 ? 10.913 1.211 2.282 1.00 95.88 92 ALA A N 1
ATOM 671 C CA . ALA A 1 92 ? 9.773 2.055 1.943 1.00 95.88 92 ALA A CA 1
ATOM 672 C C . ALA A 1 92 ? 8.450 1.442 2.434 1.00 95.88 92 ALA A C 1
ATOM 674 O O . ALA A 1 92 ? 7.656 2.140 3.063 1.00 95.88 92 ALA A O 1
ATOM 675 N N . LEU A 1 93 ? 8.246 0.133 2.251 1.00 96.50 93 LEU A N 1
ATOM 676 C CA . LEU A 1 93 ? 7.107 -0.606 2.806 1.00 96.50 93 LEU A CA 1
ATOM 677 C C . LEU A 1 93 ? 7.032 -0.460 4.333 1.00 96.50 93 LEU A C 1
ATOM 679 O O . LEU A 1 93 ? 5.968 -0.146 4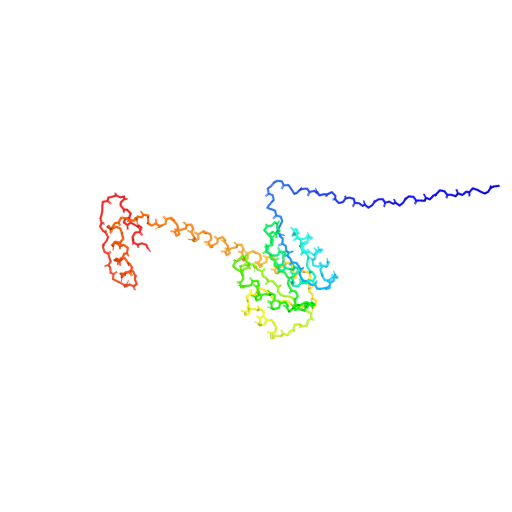.864 1.00 96.50 93 LEU A O 1
ATOM 683 N N . ALA A 1 94 ? 8.152 -0.629 5.041 1.00 96.19 94 ALA A N 1
ATOM 684 C CA . ALA A 1 94 ? 8.196 -0.458 6.492 1.00 96.19 94 ALA A CA 1
ATOM 685 C C . ALA A 1 94 ? 7.819 0.971 6.929 1.00 96.19 94 ALA A C 1
ATOM 687 O O . ALA A 1 94 ? 7.087 1.144 7.906 1.00 96.19 94 ALA A O 1
ATOM 688 N N . LYS A 1 95 ? 8.267 1.995 6.189 1.00 96.19 95 LYS A N 1
ATOM 689 C CA . LYS A 1 95 ? 7.887 3.395 6.441 1.00 96.19 95 LYS A CA 1
ATOM 690 C C . LYS A 1 95 ? 6.394 3.629 6.228 1.00 96.19 95 LYS A C 1
ATOM 692 O O . LYS A 1 95 ? 5.761 4.198 7.110 1.00 96.19 95 LYS A O 1
ATOM 697 N N . ILE A 1 96 ? 5.829 3.136 5.124 1.00 96.00 96 ILE A N 1
ATOM 698 C CA . ILE A 1 96 ? 4.389 3.249 4.829 1.00 96.00 96 ILE A CA 1
ATOM 699 C C . ILE A 1 96 ? 3.560 2.586 5.937 1.00 96.00 96 ILE A C 1
ATOM 701 O O . ILE A 1 96 ? 2.570 3.131 6.410 1.00 96.00 96 ILE A O 1
ATOM 705 N N . ARG A 1 97 ? 3.996 1.421 6.421 1.00 95.31 97 ARG A N 1
ATOM 706 C CA . ARG A 1 97 ? 3.317 0.690 7.502 1.00 95.31 97 ARG A CA 1
ATOM 707 C C . ARG A 1 97 ? 3.414 1.372 8.867 1.00 95.31 97 ARG A C 1
ATOM 709 O O . ARG A 1 97 ? 2.587 1.092 9.727 1.00 95.31 97 ARG A O 1
ATOM 716 N N . SER A 1 98 ? 4.397 2.249 9.063 1.00 94.81 98 SER A N 1
ATOM 717 C CA . SER A 1 98 ? 4.596 2.986 10.318 1.00 94.81 98 SER A CA 1
ATOM 718 C C . SER A 1 98 ? 3.813 4.302 10.381 1.00 94.81 98 SER A C 1
ATOM 720 O O . SER A 1 98 ? 3.738 4.906 11.449 1.00 94.81 98 SER A O 1
ATOM 722 N N . ASP A 1 99 ? 3.247 4.761 9.264 1.00 93.50 99 ASP A N 1
ATOM 723 C CA . ASP A 1 99 ? 2.474 6.000 9.181 1.00 93.50 99 ASP A CA 1
ATOM 724 C C . ASP A 1 99 ? 0.970 5.700 9.282 1.00 93.50 99 ASP A C 1
ATOM 726 O O . ASP A 1 99 ? 0.410 4.966 8.470 1.00 93.50 99 ASP A O 1
ATOM 730 N N . GLU A 1 100 ? 0.291 6.295 10.265 1.00 90.12 100 GLU A N 1
ATOM 731 C CA . GLU A 1 100 ? -1.140 6.083 10.523 1.00 90.12 100 GLU A CA 1
ATOM 732 C C . GLU A 1 100 ? -2.047 6.390 9.320 1.00 90.12 100 GLU A C 1
ATOM 734 O O . GLU A 1 100 ? -3.087 5.750 9.165 1.00 90.12 100 GLU A O 1
ATOM 739 N N . GLY A 1 101 ? -1.666 7.329 8.450 1.00 89.06 101 GLY A N 1
ATOM 740 C CA . GLY A 1 101 ? -2.444 7.685 7.263 1.00 89.06 101 GLY A CA 1
ATOM 741 C C . GLY A 1 101 ? -2.335 6.667 6.128 1.00 89.06 101 GLY A C 1
ATOM 742 O O . GLY A 1 101 ? -3.214 6.608 5.269 1.00 89.06 101 GLY A O 1
ATOM 743 N N . THR A 1 102 ? -1.275 5.854 6.116 1.00 92.94 102 THR A N 1
ATOM 744 C CA . THR A 1 102 ? -0.957 4.953 4.995 1.00 92.94 102 THR A CA 1
ATOM 745 C C . THR A 1 102 ? -0.752 3.494 5.411 1.00 92.94 102 THR A C 1
ATOM 747 O O . THR A 1 102 ? -0.657 2.620 4.547 1.00 92.94 102 THR A O 1
ATOM 750 N N . LYS A 1 103 ? -0.798 3.184 6.713 1.00 92.88 103 LYS A N 1
ATOM 751 C CA . LYS A 1 103 ? -0.598 1.831 7.253 1.00 92.88 103 LYS A CA 1
ATOM 752 C C . LYS A 1 103 ? -1.556 0.783 6.696 1.00 92.88 103 LYS A C 1
ATOM 754 O O . LYS A 1 103 ? -1.150 -0.367 6.554 1.00 92.88 103 LYS A O 1
ATOM 759 N N . ASP A 1 104 ? -2.768 1.183 6.314 1.00 92.00 104 ASP A N 1
ATOM 760 C CA . ASP A 1 104 ? -3.801 0.296 5.762 1.00 92.00 104 ASP A CA 1
ATOM 761 C C . ASP A 1 104 ? -3.818 0.274 4.225 1.00 92.00 104 ASP A C 1
ATOM 763 O O . ASP A 1 104 ? -4.656 -0.392 3.614 1.00 92.00 104 ASP A O 1
ATOM 767 N N . LEU A 1 105 ? -2.907 1.001 3.567 1.00 95.19 105 LEU A N 1
ATOM 768 C CA . LEU A 1 105 ? -2.787 0.985 2.114 1.00 95.19 105 LEU A CA 1
ATOM 769 C C . LEU A 1 105 ? -2.382 -0.425 1.651 1.00 95.19 105 LEU A C 1
ATOM 771 O O . LEU A 1 105 ? -1.341 -0.928 2.088 1.00 95.19 105 LEU A O 1
ATOM 775 N N . PRO A 1 106 ? -3.131 -1.087 0.757 1.00 96.12 106 PRO A N 1
ATOM 776 C CA . PRO A 1 106 ? -2.670 -2.341 0.180 1.00 96.12 106 PRO A CA 1
ATOM 777 C C . PRO A 1 106 ? -1.427 -2.114 -0.689 1.00 96.12 106 PRO A C 1
ATOM 779 O O . PRO A 1 106 ? -1.390 -1.198 -1.515 1.00 96.12 106 PRO A O 1
ATOM 782 N N . ILE A 1 107 ? -0.409 -2.958 -0.507 1.00 96.94 107 ILE A N 1
ATOM 783 C CA . ILE A 1 107 ? 0.884 -2.831 -1.195 1.00 96.94 107 ILE A CA 1
ATOM 784 C C . ILE A 1 107 ? 1.260 -4.169 -1.814 1.00 96.94 107 ILE A C 1
ATOM 786 O O . ILE A 1 107 ? 1.323 -5.180 -1.120 1.00 96.94 107 ILE A O 1
ATOM 790 N N . ILE A 1 108 ? 1.542 -4.163 -3.109 1.00 95.62 108 ILE A N 1
ATOM 791 C CA . ILE A 1 108 ? 2.107 -5.290 -3.845 1.00 95.62 108 ILE A CA 1
ATOM 792 C C . ILE A 1 108 ? 3.590 -5.002 -4.053 1.00 95.62 108 ILE A C 1
ATOM 794 O O . ILE A 1 108 ? 3.951 -3.944 -4.564 1.00 95.62 108 ILE A O 1
ATOM 798 N N . VAL A 1 109 ? 4.449 -5.944 -3.681 1.00 94.81 109 VAL A N 1
ATOM 799 C CA . VAL A 1 109 ? 5.894 -5.819 -3.897 1.00 94.81 109 VAL A CA 1
ATOM 800 C C . VAL A 1 109 ? 6.292 -6.578 -5.159 1.00 94.81 109 VAL A C 1
ATOM 802 O O . VAL A 1 109 ? 5.827 -7.690 -5.397 1.00 94.81 109 VAL A O 1
ATOM 805 N N . ILE A 1 110 ? 7.154 -5.988 -5.977 1.00 91.75 110 ILE A N 1
ATOM 806 C CA . ILE A 1 110 ? 7.712 -6.591 -7.188 1.00 91.75 110 ILE A CA 1
ATOM 807 C C . ILE A 1 110 ? 9.235 -6.632 -7.042 1.00 91.75 110 ILE A C 1
ATOM 809 O O . ILE A 1 110 ? 9.820 -5.735 -6.456 1.00 91.75 110 ILE A O 1
ATOM 813 N N . SER A 1 111 ? 9.898 -7.666 -7.555 1.00 86.25 111 SER A N 1
ATOM 814 C CA . SER A 1 111 ? 11.361 -7.721 -7.627 1.00 86.25 111 SER A CA 1
ATOM 815 C C . SER A 1 111 ? 11.827 -8.378 -8.917 1.00 86.25 111 SER A C 1
ATOM 817 O O . SER A 1 111 ? 11.325 -9.432 -9.299 1.00 86.25 111 SER A O 1
ATOM 819 N N . GLY A 1 112 ? 12.828 -7.794 -9.581 1.00 82.50 112 GLY A N 1
ATOM 820 C CA . GLY A 1 112 ? 13.503 -8.434 -10.718 1.00 82.50 112 GLY A CA 1
ATOM 821 C C . GLY A 1 112 ? 14.496 -9.536 -10.343 1.00 82.50 112 GLY A C 1
ATOM 822 O O . GLY A 1 112 ? 14.964 -10.253 -11.217 1.00 82.50 112 GLY A O 1
ATOM 823 N N . HIS A 1 113 ? 14.851 -9.654 -9.064 1.00 78.31 113 HIS A N 1
ATOM 824 C CA . HIS A 1 113 ? 15.707 -10.715 -8.529 1.00 78.31 113 HIS A CA 1
ATOM 825 C C . HIS A 1 113 ? 15.082 -11.189 -7.222 1.00 78.31 113 HIS A C 1
ATOM 827 O O . HIS A 1 113 ? 15.568 -10.861 -6.139 1.00 78.31 113 HIS A O 1
ATOM 833 N N . ALA A 1 114 ? 13.939 -11.862 -7.315 1.00 74.25 114 ALA A N 1
ATOM 834 C CA . ALA A 1 114 ? 13.233 -12.298 -6.127 1.00 74.25 114 ALA A CA 1
ATOM 835 C C . ALA A 1 114 ? 13.998 -13.434 -5.449 1.00 74.25 114 ALA A C 1
ATOM 837 O O . ALA A 1 114 ? 14.194 -14.502 -6.025 1.00 74.25 114 ALA A O 1
ATOM 838 N N . THR A 1 115 ? 14.388 -13.237 -4.193 1.00 81.50 115 THR A N 1
ATOM 839 C CA . THR A 1 115 ? 14.747 -14.365 -3.338 1.00 81.50 115 THR A CA 1
ATOM 840 C C . THR A 1 115 ? 13.542 -14.779 -2.501 1.00 81.50 115 THR A C 1
ATOM 842 O O . THR A 1 115 ? 12.670 -13.969 -2.176 1.00 81.50 115 THR A O 1
ATOM 845 N N . VAL A 1 116 ? 13.499 -16.051 -2.097 1.00 83.50 116 VAL A N 1
ATOM 846 C CA . VAL A 1 116 ? 12.484 -16.539 -1.146 1.00 83.50 116 VAL A CA 1
ATOM 847 C C . VAL A 1 116 ? 12.518 -15.715 0.147 1.00 83.50 116 VAL A C 1
ATOM 849 O O . VAL A 1 116 ? 11.477 -15.462 0.747 1.00 83.50 116 VAL A O 1
ATOM 852 N N . ASN A 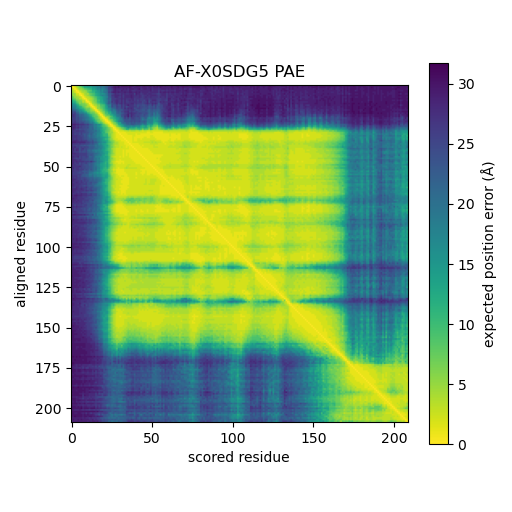1 117 ? 13.704 -15.259 0.557 1.00 86.50 117 ASN A N 1
ATOM 853 C CA . ASN A 1 117 ? 13.862 -14.446 1.754 1.00 86.50 117 ASN A CA 1
ATOM 854 C C . ASN A 1 117 ? 13.201 -13.065 1.608 1.00 86.50 117 ASN A C 1
ATOM 856 O O . ASN A 1 117 ? 12.477 -12.656 2.513 1.00 86.50 117 ASN A O 1
ATOM 860 N N . ASP A 1 118 ? 13.370 -12.397 0.463 1.00 86.75 118 ASP A N 1
ATOM 861 C CA . ASP A 1 118 ? 12.744 -11.092 0.200 1.00 86.75 118 ASP A CA 1
ATOM 862 C C . ASP A 1 118 ? 11.219 -11.200 0.173 1.00 86.75 118 ASP A C 1
ATOM 864 O O . ASP A 1 118 ? 10.527 -10.374 0.766 1.00 86.75 118 ASP A O 1
ATOM 868 N N . ALA A 1 119 ? 10.687 -12.256 -0.451 1.00 86.50 119 ALA A N 1
ATOM 869 C CA . ALA A 1 119 ? 9.252 -12.519 -0.478 1.00 86.50 119 ALA A CA 1
ATOM 870 C C . ALA A 1 119 ? 8.693 -12.722 0.939 1.00 86.50 119 ALA A C 1
ATOM 872 O O . ALA A 1 119 ? 7.697 -12.111 1.324 1.00 86.50 119 ALA A O 1
ATOM 873 N N . VAL A 1 120 ? 9.366 -13.541 1.755 1.00 89.62 120 VAL A N 1
ATOM 874 C CA . VAL A 1 120 ? 8.977 -13.769 3.154 1.00 89.62 120 VAL A CA 1
ATOM 875 C C . VAL A 1 120 ? 9.062 -12.478 3.965 1.00 89.62 120 VAL A C 1
ATOM 877 O O . VAL A 1 120 ? 8.175 -12.206 4.775 1.00 89.62 120 VAL A O 1
ATOM 880 N N . GLN A 1 121 ? 10.104 -11.674 3.762 1.00 91.25 121 GLN A N 1
ATOM 881 C CA . GLN A 1 121 ? 10.268 -10.399 4.450 1.00 91.25 121 GLN A CA 1
ATOM 882 C C . GLN A 1 121 ? 9.177 -9.398 4.052 1.00 91.25 121 GLN A C 1
ATOM 884 O O . GLN A 1 121 ? 8.593 -8.776 4.937 1.00 91.25 121 GLN A O 1
ATOM 889 N N . ALA A 1 122 ? 8.837 -9.294 2.765 1.00 92.38 122 ALA A N 1
ATOM 890 C CA . ALA A 1 122 ? 7.752 -8.444 2.276 1.00 92.38 122 ALA A CA 1
ATOM 891 C C . ALA A 1 122 ? 6.412 -8.800 2.936 1.00 92.38 122 ALA A C 1
ATOM 893 O O . ALA A 1 122 ? 5.732 -7.925 3.471 1.00 92.38 122 ALA A O 1
ATOM 894 N N . ILE A 1 123 ? 6.058 -10.089 2.975 1.00 92.75 123 ILE A N 1
ATOM 895 C CA . ILE A 1 123 ? 4.821 -10.552 3.620 1.00 92.75 123 ILE A CA 1
ATOM 896 C C . ILE A 1 123 ? 4.837 -10.266 5.127 1.00 92.75 123 ILE A C 1
ATOM 898 O O . ILE A 1 123 ? 3.842 -9.789 5.668 1.00 92.75 123 ILE A O 1
ATOM 902 N N . LYS A 1 124 ? 5.967 -10.482 5.816 1.00 93.31 124 LYS A N 1
ATOM 903 C CA . LYS A 1 124 ? 6.109 -10.157 7.249 1.00 93.31 124 LYS A CA 1
ATOM 904 C C . LYS A 1 124 ? 5.953 -8.666 7.545 1.00 93.31 124 LYS A C 1
ATOM 906 O O . LYS A 1 124 ? 5.432 -8.317 8.598 1.00 93.31 124 LYS A O 1
ATOM 911 N N . LEU A 1 125 ? 6.392 -7.805 6.630 1.00 93.44 125 LEU A N 1
ATOM 912 C CA . LEU A 1 125 ? 6.208 -6.355 6.713 1.00 93.44 125 LEU A CA 1
ATOM 913 C C . LEU A 1 125 ? 4.781 -5.916 6.339 1.00 93.44 125 LEU A C 1
ATOM 915 O O . LEU A 1 125 ? 4.459 -4.739 6.444 1.00 93.44 125 LEU A O 1
ATOM 919 N N . GLY A 1 126 ? 3.909 -6.840 5.927 1.00 91.50 126 GLY A N 1
ATOM 920 C CA . GLY A 1 126 ? 2.514 -6.555 5.606 1.00 91.50 126 GLY A CA 1
ATOM 921 C C . GLY A 1 126 ? 2.275 -6.179 4.145 1.00 91.50 126 GLY A C 1
ATOM 922 O O . GLY A 1 126 ? 1.321 -5.452 3.859 1.00 91.50 126 GLY A O 1
ATOM 923 N N . ALA A 1 127 ? 3.116 -6.627 3.210 1.00 94.38 127 ALA A N 1
ATOM 924 C CA . ALA A 1 127 ? 2.746 -6.629 1.797 1.00 94.38 127 ALA A CA 1
ATOM 925 C C . ALA A 1 127 ? 1.523 -7.537 1.576 1.00 94.38 127 ALA A C 1
ATOM 927 O O . ALA A 1 127 ? 1.409 -8.609 2.168 1.00 94.38 127 ALA A O 1
ATOM 928 N N . SER A 1 128 ? 0.609 -7.099 0.716 1.00 93.50 128 SER A N 1
ATOM 929 C CA . SER A 1 128 ? -0.591 -7.844 0.335 1.00 93.50 128 SER A CA 1
ATOM 930 C C . SER A 1 128 ? -0.282 -8.968 -0.654 1.00 93.50 128 SER A C 1
ATOM 932 O O . SER A 1 128 ? -0.982 -9.976 -0.663 1.00 93.50 128 SER A O 1
ATOM 934 N N . ASP A 1 129 ? 0.744 -8.787 -1.486 1.00 91.75 129 ASP A N 1
ATOM 935 C CA . ASP A 1 129 ? 1.220 -9.783 -2.446 1.00 91.75 129 ASP A CA 1
ATOM 936 C C . ASP A 1 129 ? 2.688 -9.505 -2.821 1.00 91.75 129 ASP A C 1
ATOM 938 O O . ASP A 1 129 ? 3.199 -8.401 -2.593 1.00 91.75 129 ASP A O 1
ATOM 942 N N . PHE A 1 130 ? 3.363 -10.497 -3.402 1.00 91.19 130 PHE A N 1
ATOM 943 C CA . PHE A 1 130 ? 4.746 -10.395 -3.866 1.00 91.19 130 PHE A CA 1
ATOM 944 C C . PHE A 1 130 ? 4.939 -11.070 -5.230 1.00 91.19 130 PHE A C 1
ATOM 946 O O . PHE A 1 130 ? 4.539 -12.221 -5.442 1.00 91.19 130 PHE A O 1
ATOM 953 N N . PHE A 1 131 ? 5.643 -10.391 -6.139 1.00 86.19 131 PHE A N 1
ATOM 954 C CA . PHE A 1 131 ? 5.935 -10.890 -7.476 1.00 86.19 131 PHE A CA 1
ATOM 955 C C . PHE A 1 131 ? 7.399 -10.822 -7.886 1.00 86.19 131 PHE A C 1
ATOM 957 O O . PHE A 1 131 ? 8.102 -9.850 -7.640 1.00 86.19 131 PHE A O 1
ATOM 964 N N . GLU A 1 132 ? 7.812 -11.841 -8.633 1.00 84.56 132 GLU A N 1
ATOM 965 C CA . GLU A 1 132 ? 9.059 -11.850 -9.388 1.00 84.56 132 GLU A CA 1
ATOM 966 C C . GLU A 1 132 ? 8.809 -11.346 -10.822 1.00 84.56 132 GLU A C 1
ATOM 968 O O . GLU A 1 132 ? 7.849 -11.781 -11.469 1.00 84.56 132 GLU A O 1
ATOM 973 N N . LYS A 1 133 ? 9.642 -10.421 -11.322 1.00 80.44 133 LYS A N 1
ATOM 974 C CA . LYS A 1 133 ? 9.661 -10.024 -12.743 1.00 80.44 133 LYS A CA 1
ATOM 975 C C . LYS A 1 133 ? 10.322 -11.160 -13.557 1.00 80.44 133 LYS A C 1
ATOM 977 O O . LYS A 1 133 ? 11.302 -11.728 -13.086 1.00 80.44 133 LYS A O 1
ATOM 982 N N . PRO A 1 134 ? 9.874 -11.466 -14.790 1.00 74.75 134 PRO A N 1
ATOM 983 C CA . PRO A 1 134 ? 8.885 -10.747 -15.589 1.00 74.75 134 PRO A CA 1
ATOM 984 C C . PRO A 1 134 ? 7.439 -11.097 -15.220 1.00 74.75 134 PRO A C 1
ATOM 986 O O . PRO A 1 134 ? 7.086 -12.244 -14.956 1.00 74.75 134 PRO A O 1
ATOM 989 N N . LEU A 1 135 ? 6.576 -10.084 -15.250 1.00 70.94 135 LEU A N 1
ATOM 990 C CA . LEU A 1 135 ? 5.183 -10.207 -14.837 1.00 70.94 135 LEU A CA 1
ATOM 991 C C . LEU A 1 135 ? 4.293 -10.509 -16.042 1.00 70.94 135 LEU A C 1
ATOM 993 O O . LEU A 1 135 ? 4.249 -9.733 -16.997 1.00 70.94 135 LEU A O 1
ATOM 997 N N . ALA A 1 136 ? 3.531 -11.600 -15.976 1.00 80.50 136 ALA A N 1
ATOM 998 C CA . ALA A 1 136 ? 2.434 -11.818 -16.910 1.00 80.50 136 ALA A CA 1
ATOM 999 C C . ALA A 1 136 ? 1.334 -10.774 -16.662 1.00 80.50 136 ALA A C 1
ATOM 1001 O O . ALA A 1 136 ? 0.917 -10.569 -15.516 1.00 80.50 136 ALA A O 1
ATOM 1002 N N . ARG A 1 137 ? 0.848 -10.137 -17.735 1.00 83.75 137 ARG A N 1
ATOM 1003 C CA . ARG A 1 137 ? -0.201 -9.106 -17.682 1.00 83.75 137 ARG A CA 1
ATOM 1004 C C . ARG A 1 137 ? -1.400 -9.575 -16.861 1.00 83.75 137 ARG A C 1
ATOM 1006 O O . ARG A 1 137 ? -1.862 -8.863 -15.973 1.00 83.75 137 ARG A O 1
ATOM 1013 N N . GLU A 1 138 ? -1.878 -10.781 -17.140 1.00 84.75 138 GLU A N 1
ATOM 1014 C CA . GLU A 1 138 ? -3.071 -11.362 -16.527 1.00 84.75 138 GLU A CA 1
ATOM 1015 C C . GLU A 1 138 ? -2.893 -11.500 -15.013 1.00 84.75 138 GLU A C 1
ATOM 1017 O O . GLU A 1 138 ? -3.810 -11.209 -14.246 1.00 84.75 138 GLU A O 1
ATOM 1022 N N . ARG A 1 139 ? -1.687 -11.871 -14.567 1.00 86.56 139 ARG A N 1
ATOM 1023 C CA . ARG A 1 139 ? -1.371 -12.034 -13.145 1.00 86.56 139 ARG A CA 1
ATOM 1024 C C . ARG A 1 139 ? -1.422 -10.703 -12.395 1.00 86.56 139 ARG A C 1
ATOM 1026 O O . ARG A 1 139 ? -1.987 -10.657 -11.305 1.00 86.56 139 ARG A O 1
ATOM 1033 N N . ILE A 1 140 ? -0.885 -9.631 -12.986 1.00 89.12 140 ILE A N 1
ATOM 1034 C CA . ILE A 1 140 ? -0.908 -8.284 -12.390 1.00 89.12 140 ILE A CA 1
ATOM 1035 C C . ILE A 1 140 ? -2.352 -7.831 -12.181 1.00 89.12 140 ILE A C 1
ATOM 1037 O O . ILE A 1 140 ? -2.728 -7.435 -11.081 1.00 89.12 140 ILE A O 1
ATOM 1041 N N . VAL A 1 141 ? -3.172 -7.931 -13.229 1.00 90.25 141 VAL A N 1
ATOM 1042 C CA . VAL A 1 141 ? -4.567 -7.474 -13.195 1.00 90.25 141 VAL A CA 1
ATOM 1043 C C . VAL A 1 141 ? -5.377 -8.245 -12.156 1.00 90.25 141 VAL A C 1
ATOM 1045 O O . VAL A 1 141 ? -6.122 -7.643 -11.382 1.00 90.25 141 VAL A O 1
ATOM 1048 N N . VAL A 1 142 ? -5.224 -9.572 -12.116 1.00 91.56 142 VAL A N 1
ATOM 1049 C CA . VAL A 1 142 ? -5.919 -10.422 -11.142 1.00 91.56 142 VAL A CA 1
ATOM 1050 C C . VAL A 1 142 ? -5.514 -10.058 -9.717 1.00 91.56 142 VAL A C 1
ATOM 1052 O O . VAL A 1 142 ? -6.386 -9.889 -8.867 1.00 91.56 142 VAL A O 1
ATOM 1055 N N . SER A 1 143 ? -4.220 -9.885 -9.450 1.00 92.50 143 SER A N 1
ATOM 1056 C CA . SER A 1 143 ? -3.756 -9.543 -8.106 1.00 92.50 143 SER A CA 1
ATOM 1057 C C . SER A 1 143 ? -4.215 -8.162 -7.661 1.00 92.50 143 SER A C 1
ATOM 1059 O O . SER A 1 143 ? -4.819 -8.047 -6.598 1.00 92.50 143 SER A O 1
ATOM 1061 N N . VAL A 1 144 ? -4.058 -7.135 -8.501 1.00 93.81 144 VAL A N 1
ATOM 1062 C CA . VAL A 1 144 ? -4.528 -5.776 -8.188 1.00 93.81 144 VAL A CA 1
ATOM 1063 C C . VAL A 1 144 ? -6.024 -5.775 -7.870 1.00 93.81 144 VAL A C 1
ATOM 1065 O O . VAL A 1 144 ? -6.435 -5.184 -6.872 1.00 93.81 144 VAL A O 1
ATOM 1068 N N . ARG A 1 145 ? -6.847 -6.488 -8.653 1.00 93.06 145 ARG A N 1
ATOM 1069 C CA . ARG A 1 145 ? -8.285 -6.628 -8.372 1.00 93.06 145 ARG A CA 1
ATOM 1070 C C . ARG A 1 145 ? -8.554 -7.330 -7.048 1.00 93.06 145 ARG A C 1
ATOM 1072 O O . ARG A 1 145 ? -9.357 -6.832 -6.264 1.00 93.06 145 ARG A O 1
ATOM 1079 N N . ASN A 1 146 ? -7.902 -8.462 -6.799 1.00 93.38 146 ASN A N 1
ATOM 1080 C CA . ASN A 1 146 ? -8.114 -9.248 -5.585 1.00 93.38 146 ASN A CA 1
ATOM 1081 C C . ASN A 1 146 ? -7.723 -8.459 -4.335 1.00 93.38 146 ASN A C 1
ATOM 1083 O O . ASN A 1 146 ? -8.493 -8.400 -3.377 1.00 93.38 146 ASN A O 1
ATOM 1087 N N . VAL A 1 147 ? -6.559 -7.814 -4.370 1.00 94.81 147 VAL A N 1
ATOM 1088 C CA . VAL A 1 147 ? -6.044 -7.003 -3.270 1.00 94.81 147 VAL A CA 1
ATOM 1089 C C . VAL A 1 147 ? -6.957 -5.800 -3.012 1.00 94.81 147 VAL A C 1
ATOM 1091 O O . VAL A 1 147 ? -7.346 -5.571 -1.868 1.00 94.81 147 VAL A O 1
ATOM 1094 N N . LEU A 1 148 ? -7.376 -5.070 -4.053 1.00 93.62 148 LEU A N 1
ATOM 1095 C CA . LEU A 1 148 ? -8.322 -3.956 -3.902 1.00 93.62 148 LEU A CA 1
ATOM 1096 C C . LEU A 1 148 ? -9.676 -4.413 -3.356 1.00 93.62 148 LEU A C 1
ATOM 1098 O O . LEU A 1 148 ? -10.243 -3.758 -2.482 1.00 93.62 148 LEU A O 1
ATOM 1102 N N . HIS A 1 149 ? -10.202 -5.532 -3.853 1.00 92.25 149 HIS A N 1
ATOM 1103 C CA . HIS A 1 149 ? -11.476 -6.072 -3.394 1.00 92.25 149 HIS A CA 1
ATOM 1104 C C . HIS A 1 149 ? -11.411 -6.475 -1.915 1.00 92.25 149 HIS A C 1
ATOM 1106 O O . HIS A 1 149 ? -12.306 -6.130 -1.145 1.00 92.25 149 HIS A O 1
ATOM 1112 N N . ALA A 1 150 ? -10.331 -7.143 -1.499 1.00 90.81 150 ALA A N 1
ATOM 1113 C CA . ALA A 1 150 ? -10.097 -7.497 -0.103 1.00 90.81 150 ALA A CA 1
ATOM 1114 C C . ALA A 1 150 ? -9.989 -6.252 0.791 1.00 90.81 150 ALA A C 1
ATOM 1116 O O . ALA A 1 150 ? -10.666 -6.183 1.817 1.00 90.81 150 ALA A O 1
ATOM 1117 N N . ALA A 1 151 ? -9.218 -5.243 0.375 1.00 91.00 151 ALA A N 1
ATOM 1118 C CA . ALA A 1 151 ? -9.068 -3.995 1.123 1.00 91.00 151 ALA A CA 1
ATOM 1119 C C . ALA A 1 151 ? -10.406 -3.252 1.284 1.00 91.00 151 ALA A C 1
ATOM 1121 O O . ALA A 1 151 ? -10.714 -2.724 2.352 1.00 91.00 151 ALA A O 1
ATOM 1122 N N . LEU A 1 152 ? -11.244 -3.241 0.243 1.00 89.75 152 LEU A N 1
ATOM 1123 C CA . LEU A 1 152 ? -12.572 -2.631 0.307 1.00 89.75 152 LEU A CA 1
ATOM 1124 C C . LEU A 1 152 ? -13.529 -3.392 1.215 1.00 89.75 152 LEU A C 1
ATOM 1126 O O . LEU A 1 152 ? -14.231 -2.768 2.007 1.00 89.75 152 LEU A O 1
ATOM 1130 N N . ALA A 1 153 ? -13.532 -4.721 1.135 1.00 88.69 153 ALA A N 1
ATOM 1131 C CA . ALA A 1 153 ? -14.342 -5.550 2.015 1.00 88.69 153 ALA A CA 1
ATOM 1132 C C . ALA A 1 153 ? -13.950 -5.353 3.489 1.00 88.69 153 ALA A C 1
ATOM 1134 O O . ALA A 1 153 ? -14.823 -5.216 4.344 1.00 88.69 153 ALA A O 1
ATOM 1135 N N . GLN A 1 154 ? -12.649 -5.276 3.786 1.00 88.19 154 GLN A N 1
ATOM 1136 C CA . GLN A 1 154 ? -12.148 -5.006 5.136 1.00 88.19 154 GLN A CA 1
ATOM 1137 C C . GLN A 1 154 ? -12.555 -3.619 5.640 1.00 88.19 154 GLN A C 1
ATOM 1139 O O . GLN A 1 154 ? -13.020 -3.498 6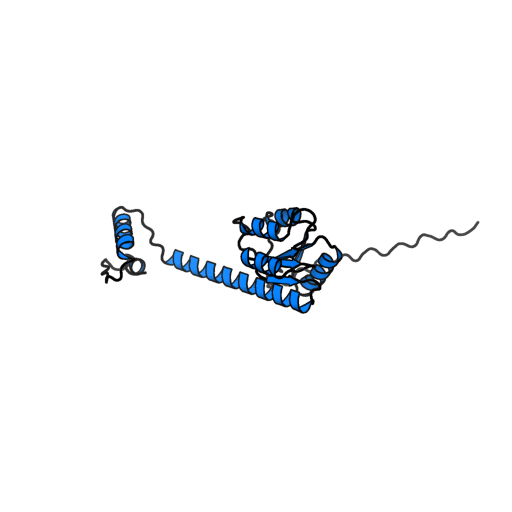.773 1.00 88.19 154 GLN A O 1
ATOM 1144 N N . ARG A 1 155 ? -12.446 -2.585 4.798 1.00 87.38 155 ARG A N 1
ATOM 1145 C CA . ARG A 1 155 ? -12.895 -1.225 5.130 1.00 87.38 155 ARG A CA 1
ATOM 1146 C C . ARG A 1 155 ? -14.390 -1.163 5.420 1.00 87.38 155 ARG A C 1
ATOM 1148 O O . ARG A 1 155 ? -14.796 -0.522 6.385 1.00 87.38 155 ARG A O 1
ATOM 1155 N N . GLU A 1 156 ? -15.203 -1.841 4.616 1.00 87.38 156 GLU A N 1
ATOM 1156 C CA . GLU A 1 156 ? -16.649 -1.879 4.830 1.00 87.38 156 GLU A CA 1
ATOM 1157 C C . GLU A 1 156 ? -17.003 -2.627 6.119 1.00 87.38 156 GLU A C 1
ATOM 1159 O O . GLU A 1 156 ? -17.803 -2.144 6.917 1.00 87.38 156 GLU A O 1
ATOM 1164 N N . LEU A 1 157 ? -16.349 -3.761 6.383 1.00 86.38 157 LEU A N 1
ATOM 1165 C CA . LEU A 1 157 ? -16.533 -4.500 7.629 1.00 86.38 157 LEU A CA 1
ATOM 1166 C C . LEU A 1 157 ? -16.153 -3.659 8.857 1.00 86.38 157 LEU A C 1
ATOM 1168 O O . LEU A 1 157 ? -16.903 -3.643 9.836 1.00 86.38 157 LEU A O 1
ATOM 1172 N N . ALA A 1 158 ? -15.027 -2.942 8.806 1.00 84.88 158 ALA A N 1
ATOM 1173 C CA . ALA A 1 158 ? -14.598 -2.042 9.875 1.00 84.88 158 ALA A CA 1
ATOM 1174 C C . ALA A 1 158 ? -15.633 -0.933 10.113 1.00 84.88 158 ALA A C 1
ATOM 1176 O O . ALA A 1 158 ? -16.085 -0.740 11.241 1.00 84.88 158 ALA A O 1
ATOM 1177 N N . ARG A 1 159 ? -16.109 -0.291 9.040 1.00 85.69 159 ARG A N 1
ATOM 1178 C CA . ARG A 1 159 ? -17.142 0.750 9.097 1.00 85.69 159 ARG A CA 1
ATOM 1179 C C . ARG A 1 159 ? -18.451 0.249 9.708 1.00 85.69 159 ARG A C 1
ATOM 1181 O O . ARG A 1 159 ? -19.031 0.924 10.557 1.00 85.69 159 ARG A O 1
ATOM 1188 N N . VAL A 1 160 ? -18.931 -0.921 9.287 1.00 83.44 160 VAL A N 1
ATOM 1189 C CA . VAL A 1 160 ? -20.161 -1.523 9.829 1.00 83.44 160 VAL A CA 1
ATOM 1190 C C . VAL A 1 160 ? -19.988 -1.847 11.313 1.00 83.44 160 VAL A C 1
ATOM 1192 O O . VAL A 1 160 ? -20.887 -1.585 12.113 1.00 83.44 160 VAL A O 1
ATOM 1195 N N . SER A 1 161 ? -18.825 -2.373 11.695 1.00 81.19 161 SER A N 1
ATOM 1196 C CA . SER A 1 161 ? -18.511 -2.706 13.088 1.00 81.19 161 SER A CA 1
ATOM 1197 C C . SER A 1 161 ? -18.477 -1.456 13.975 1.00 81.19 161 SER A C 1
ATOM 1199 O O . SER A 1 161 ? -19.083 -1.443 15.048 1.00 81.19 161 SER A O 1
ATOM 1201 N N . GLU A 1 162 ? -17.859 -0.368 13.510 1.00 79.56 162 GLU A N 1
ATOM 1202 C CA . GLU A 1 162 ? -17.856 0.926 14.204 1.00 79.56 162 GLU A CA 1
ATOM 1203 C C . GLU A 1 162 ? -19.266 1.503 14.367 1.00 79.56 162 GLU A C 1
ATOM 1205 O O . GLU A 1 162 ? -19.632 1.951 15.454 1.00 79.56 162 GLU A O 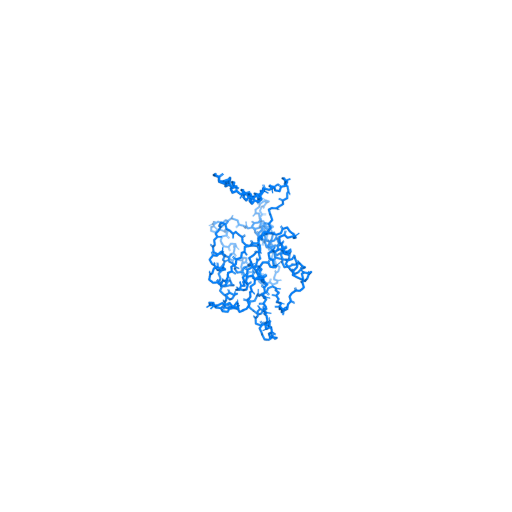1
ATOM 1210 N N . GLN A 1 163 ? -20.093 1.454 13.319 1.00 76.38 163 GLN A N 1
ATOM 1211 C CA . GLN A 1 163 ? -21.483 1.914 13.390 1.00 76.38 163 GLN A CA 1
ATOM 1212 C C . GLN A 1 163 ? -22.301 1.130 14.417 1.00 76.38 163 GLN A C 1
ATOM 1214 O O . GLN A 1 163 ? -23.136 1.710 15.115 1.00 76.38 163 GLN A O 1
ATOM 1219 N N . GLN A 1 164 ? -22.064 -0.179 14.530 1.00 74.00 164 GLN A N 1
ATOM 1220 C CA . GLN A 1 164 ? -22.691 -0.982 15.572 1.00 74.00 164 GLN A CA 1
ATOM 1221 C C . GLN A 1 164 ? -22.238 -0.520 16.957 1.00 74.00 164 GLN A C 1
ATOM 1223 O O . GLN A 1 164 ? -23.095 -0.208 17.776 1.00 74.00 164 GLN A O 1
ATOM 1228 N N . LEU A 1 165 ? -20.933 -0.394 17.210 1.00 68.06 165 LEU A N 1
ATOM 1229 C CA . LEU A 1 165 ? -20.402 0.096 18.492 1.00 68.06 165 LEU A CA 1
ATOM 1230 C C . LEU A 1 165 ? -20.998 1.454 18.896 1.00 68.06 165 LEU A C 1
ATOM 1232 O O . LEU A 1 165 ? -21.439 1.617 20.031 1.00 68.06 165 LEU A O 1
ATOM 1236 N N . GLN A 1 166 ? -21.092 2.398 17.957 1.00 65.62 166 GLN A N 1
ATOM 1237 C CA . GLN A 1 166 ? -21.698 3.716 18.182 1.00 65.62 166 GLN A CA 1
ATOM 1238 C C . GLN A 1 166 ? -23.187 3.623 18.544 1.00 65.62 166 GLN A C 1
ATOM 1240 O O . GLN A 1 166 ? -23.663 4.322 19.435 1.00 65.62 166 GLN A O 1
ATOM 1245 N N . ARG A 1 167 ? -23.938 2.723 17.897 1.00 63.03 167 ARG A N 1
ATOM 1246 C CA . ARG A 1 167 ? -25.371 2.528 18.163 1.00 63.03 167 ARG A CA 1
ATOM 1247 C C . ARG A 1 167 ? -25.657 1.997 19.571 1.00 63.03 167 ARG A C 1
ATOM 1249 O O . ARG A 1 167 ? -26.744 2.244 20.089 1.00 63.03 167 ARG A O 1
ATOM 1256 N N . TYR A 1 168 ? -24.713 1.281 20.176 1.00 63.16 168 TYR A N 1
ATOM 1257 C CA . TYR A 1 168 ? -24.844 0.743 21.535 1.00 63.16 168 TYR A CA 1
ATOM 1258 C C . TYR A 1 168 ? -24.094 1.569 22.588 1.00 63.16 168 TYR A C 1
ATOM 1260 O O . TYR A 1 168 ? -24.029 1.172 23.750 1.00 63.16 168 TYR A O 1
ATOM 1268 N N . GLN A 1 169 ? -23.551 2.731 22.214 1.00 63.75 169 GLN A N 1
ATOM 1269 C CA . GLN A 1 169 ? -22.812 3.579 23.136 1.00 63.75 169 GLN A CA 1
ATOM 1270 C C . GLN A 1 169 ? -23.775 4.251 24.128 1.00 63.75 169 GLN A C 1
ATOM 1272 O O . GLN A 1 169 ? -24.606 5.082 23.762 1.00 63.75 169 GLN A O 1
ATOM 1277 N N . MET A 1 170 ? -23.674 3.895 25.411 1.00 67.06 170 MET A N 1
ATOM 1278 C CA . MET A 1 170 ? -24.417 4.578 26.469 1.00 67.06 170 MET A CA 1
ATOM 1279 C C . MET A 1 170 ? -23.841 5.978 26.708 1.00 67.06 170 MET A C 1
ATOM 1281 O O . MET A 1 170 ? -22.670 6.135 27.050 1.00 67.06 170 MET A O 1
ATOM 1285 N N . ILE A 1 171 ? -24.679 7.007 26.571 1.00 66.88 171 ILE A N 1
ATOM 1286 C CA . ILE A 1 171 ? -24.298 8.402 26.809 1.00 66.88 171 ILE A CA 1
ATOM 1287 C C . ILE A 1 171 ? -24.774 8.812 28.205 1.00 66.88 171 ILE A C 1
ATOM 1289 O O . ILE A 1 171 ? -25.970 8.926 28.461 1.00 66.88 171 ILE A O 1
ATOM 1293 N N . GLY A 1 172 ? -23.837 9.084 29.113 1.00 69.25 172 GLY A N 1
ATOM 1294 C CA . GLY A 1 172 ? -24.162 9.644 30.422 1.00 69.25 172 GLY A CA 1
ATOM 1295 C C . GLY A 1 172 ? -22.921 9.945 31.254 1.00 69.25 172 GLY A C 1
ATOM 1296 O O . GLY A 1 172 ? -22.019 9.125 31.372 1.00 69.25 172 GLY A O 1
ATOM 1297 N N . ARG A 1 173 ? -22.868 11.149 31.832 1.00 72.56 173 ARG A N 1
ATOM 1298 C CA . ARG A 1 173 ? -21.767 11.605 32.706 1.00 72.56 173 ARG A CA 1
ATOM 1299 C C . ARG A 1 173 ? -22.202 11.822 34.157 1.00 72.56 173 ARG A C 1
ATOM 1301 O O . ARG A 1 173 ? -21.445 12.366 34.951 1.00 72.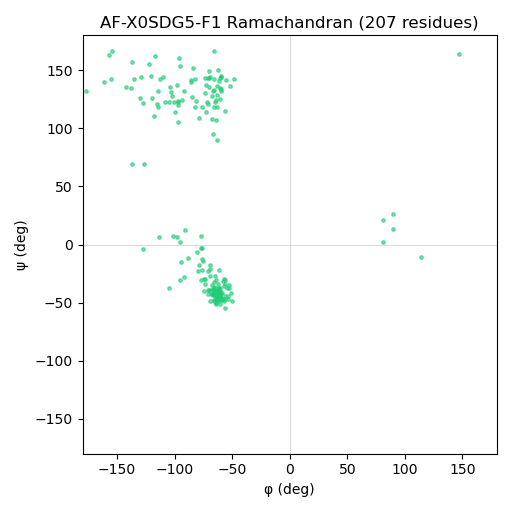56 173 ARG A O 1
ATOM 1308 N N . SER A 1 174 ? -23.435 11.457 34.503 1.00 84.94 174 SER A N 1
ATOM 1309 C CA . SER A 1 174 ? -23.948 11.632 35.860 1.00 84.94 174 SER A CA 1
ATOM 1310 C C . SER A 1 174 ? -23.251 10.673 36.830 1.00 84.94 174 SER A C 1
ATOM 1312 O O . SER A 1 174 ? -22.867 9.563 36.456 1.00 84.94 174 SER A O 1
ATOM 1314 N N . ALA A 1 175 ? -23.113 11.079 38.095 1.00 83.19 175 ALA A N 1
ATOM 1315 C CA . ALA A 1 175 ? -22.493 10.239 39.121 1.00 83.19 175 ALA A CA 1
ATOM 1316 C C . ALA A 1 175 ? -23.141 8.835 39.255 1.00 83.19 175 ALA A C 1
ATOM 1318 O O . ALA A 1 175 ? -22.408 7.863 39.432 1.00 83.19 175 ALA A O 1
ATOM 1319 N N . PRO A 1 176 ? -24.477 8.661 39.131 1.00 85.00 176 PRO A N 1
ATOM 1320 C CA . PRO A 1 176 ? -25.087 7.329 39.090 1.00 85.00 176 PRO A CA 1
ATOM 1321 C C . PRO A 1 176 ? -24.646 6.478 37.891 1.00 85.00 176 PRO A C 1
ATOM 1323 O O . PRO A 1 176 ? -24.344 5.304 38.078 1.00 85.00 176 PRO A O 1
ATOM 1326 N N . ILE A 1 177 ? -24.552 7.060 36.691 1.00 83.88 177 ILE A N 1
ATOM 1327 C CA . ILE A 1 177 ? -24.137 6.338 35.478 1.00 83.88 177 ILE A CA 1
ATOM 1328 C C . ILE A 1 177 ? -22.660 5.937 35.537 1.00 83.88 177 ILE A C 1
ATOM 1330 O O . ILE A 1 177 ? -22.316 4.819 35.168 1.00 83.88 177 ILE A O 1
ATOM 1334 N N . GLN A 1 178 ? -21.783 6.797 36.061 1.00 83.12 178 GLN A N 1
ATOM 1335 C CA . GLN A 1 178 ? -20.371 6.434 36.223 1.00 83.12 178 GLN A CA 1
ATOM 1336 C C . GLN A 1 178 ? -20.169 5.276 37.208 1.00 83.12 178 GLN A C 1
ATOM 1338 O O . GLN A 1 178 ? -19.339 4.403 36.963 1.00 83.12 178 GLN A O 1
ATOM 1343 N N . ARG A 1 179 ? -20.954 5.226 38.295 1.00 85.94 179 ARG A N 1
ATOM 1344 C CA . ARG A 1 179 ? -20.942 4.080 39.221 1.00 85.94 179 ARG A CA 1
ATOM 1345 C C . ARG A 1 179 ? -21.397 2.796 38.534 1.00 85.94 179 ARG A C 1
ATOM 1347 O O . ARG A 1 179 ? -20.743 1.773 38.693 1.00 85.94 179 ARG A O 1
ATOM 1354 N N . LEU A 1 180 ? -22.458 2.878 37.734 1.00 87.50 180 LEU A N 1
ATOM 1355 C CA . LEU A 1 180 ? -22.970 1.749 36.965 1.00 87.50 180 LEU A CA 1
ATOM 1356 C C . LEU A 1 180 ? -21.922 1.198 35.984 1.00 87.50 180 LEU A C 1
ATOM 1358 O O . LEU A 1 180 ? -21.694 -0.006 35.962 1.00 87.50 180 LEU A O 1
ATOM 1362 N N . PHE A 1 181 ? -21.230 2.056 35.224 1.00 85.69 181 PHE A N 1
ATOM 1363 C CA . PHE A 1 181 ? -20.149 1.613 34.332 1.00 85.69 181 PHE A CA 1
ATOM 1364 C C . PHE A 1 181 ? -19.019 0.907 35.083 1.00 85.69 181 PHE A C 1
ATOM 1366 O O . PHE A 1 181 ? -18.546 -0.136 34.640 1.00 85.69 181 PHE A O 1
ATOM 1373 N N . HIS A 1 182 ? -18.635 1.425 36.250 1.00 84.69 182 HIS A N 1
ATOM 1374 C CA . HIS A 1 182 ? -17.597 0.808 37.070 1.00 84.69 182 HIS A CA 1
ATOM 1375 C C . HIS A 1 182 ? -18.005 -0.572 37.620 1.00 84.69 182 HIS A C 1
ATOM 1377 O O . HIS A 1 182 ? -17.160 -1.449 37.799 1.00 84.69 182 HIS A O 1
ATOM 1383 N N . GLU A 1 183 ? -19.292 -0.786 37.900 1.00 88.12 183 GLU A N 1
ATOM 1384 C CA . GLU A 1 183 ? -19.818 -2.104 38.268 1.00 88.12 183 GLU A CA 1
ATOM 1385 C C . GLU A 1 183 ? -19.830 -3.061 37.071 1.00 88.12 183 GLU A C 1
ATOM 1387 O O . GLU A 1 183 ? -19.392 -4.204 37.207 1.00 88.12 183 GLU A O 1
ATOM 1392 N N . ILE A 1 184 ? -20.246 -2.587 35.892 1.00 88.00 184 ILE A N 1
ATOM 1393 C CA . ILE A 1 184 ? -20.230 -3.375 34.653 1.00 88.00 184 ILE A CA 1
ATOM 1394 C C . ILE A 1 184 ? -18.805 -3.836 34.331 1.00 88.00 184 ILE A C 1
ATOM 1396 O O . ILE A 1 184 ? -18.604 -5.025 34.111 1.00 88.00 184 ILE A O 1
ATOM 1400 N N . GLU A 1 185 ? -17.800 -2.956 34.382 1.00 87.06 185 GLU A N 1
ATOM 1401 C CA . GLU A 1 185 ? -16.395 -3.311 34.113 1.00 87.06 185 GLU A CA 1
ATOM 1402 C C . GLU A 1 185 ? -15.871 -4.435 35.019 1.00 87.06 185 GLU A C 1
ATOM 1404 O O . GLU A 1 185 ? -15.095 -5.283 34.579 1.00 87.06 185 GLU A O 1
ATOM 1409 N N . LYS A 1 186 ? -16.310 -4.476 36.283 1.00 87.88 186 LYS A N 1
ATOM 1410 C CA . LYS A 1 186 ? -15.911 -5.527 37.232 1.00 87.88 186 LYS A CA 1
ATOM 1411 C C . LYS A 1 186 ? -16.572 -6.869 36.941 1.00 87.88 186 LYS A C 1
ATOM 1413 O O . LYS A 1 186 ? -15.967 -7.908 37.195 1.00 87.88 186 LYS A O 1
ATOM 1418 N N . VAL A 1 187 ? -17.813 -6.854 36.457 1.00 90.88 187 VAL A N 1
ATOM 1419 C CA . VAL A 1 187 ? -18.631 -8.064 36.287 1.00 90.88 187 VAL A CA 1
ATOM 1420 C C . VAL A 1 187 ? -18.542 -8.628 34.865 1.00 90.88 187 VAL A C 1
ATOM 1422 O O . VAL A 1 187 ? -18.581 -9.847 34.705 1.00 90.88 187 VAL A O 1
ATOM 1425 N N . ALA A 1 188 ? -18.339 -7.785 33.851 1.00 88.69 188 ALA A N 1
ATOM 1426 C CA . ALA A 1 188 ? -18.248 -8.151 32.436 1.00 88.69 188 ALA A CA 1
ATOM 1427 C C . ALA A 1 188 ? -17.262 -9.295 32.103 1.00 88.69 188 ALA A C 1
ATOM 1429 O O . ALA A 1 188 ? -17.629 -10.161 31.311 1.00 88.69 188 ALA A O 1
ATOM 1430 N N . PRO A 1 189 ? -16.047 -9.384 32.687 1.00 90.62 189 PRO A N 1
ATOM 1431 C CA . PRO A 1 189 ? -15.134 -10.494 32.391 1.00 90.62 189 PRO A CA 1
ATOM 1432 C C . PRO A 1 189 ? -15.524 -11.817 33.077 1.00 90.62 189 PRO A C 1
ATOM 1434 O O . PRO A 1 189 ? -14.854 -12.835 32.891 1.00 90.62 189 PRO A O 1
ATOM 1437 N N . THR A 1 190 ? -16.574 -11.828 33.901 1.00 91.62 190 THR A N 1
ATOM 1438 C CA . THR A 1 190 ? -16.999 -13.002 34.669 1.00 91.62 190 THR A CA 1
ATOM 1439 C C . THR A 1 190 ? -18.110 -13.772 33.954 1.00 91.62 190 THR A C 1
ATOM 1441 O O . THR A 1 190 ? -18.822 -13.244 33.108 1.00 91.62 190 THR A O 1
ATOM 1444 N N . LYS A 1 191 ? -18.305 -15.042 34.326 1.00 90.56 191 LYS A N 1
ATOM 1445 C CA . LYS A 1 191 ? -19.431 -15.869 33.847 1.00 90.56 191 LYS A CA 1
ATOM 1446 C C . LYS A 1 191 ? -20.674 -15.784 34.749 1.00 90.56 191 LYS A C 1
ATOM 1448 O O . LYS A 1 191 ? -21.549 -16.643 34.658 1.00 90.56 191 LYS A O 1
ATOM 1453 N N . ALA A 1 192 ? -20.726 -14.826 35.677 1.00 88.75 192 ALA A N 1
ATOM 1454 C CA . ALA A 1 192 ? -21.837 -14.698 36.615 1.00 88.75 192 ALA A CA 1
ATOM 1455 C C . ALA A 1 192 ? -23.114 -14.231 35.897 1.00 88.75 192 ALA A C 1
ATOM 1457 O O . ALA A 1 192 ? -23.060 -13.407 34.988 1.00 88.75 192 ALA A O 1
ATOM 1458 N N . SER A 1 193 ? -24.276 -14.741 36.310 1.00 91.44 193 SER A N 1
ATOM 1459 C CA . SER A 1 193 ? -25.560 -14.222 35.829 1.00 91.44 193 SER A CA 1
ATOM 1460 C C . SER A 1 193 ? -25.850 -12.866 36.473 1.00 91.44 193 SER A C 1
ATOM 1462 O O . SER A 1 193 ? -25.775 -12.734 37.694 1.00 91.44 193 SER A O 1
ATOM 1464 N N . VAL A 1 194 ? -26.199 -11.870 35.657 1.00 90.94 194 VAL A N 1
ATOM 1465 C CA . VAL A 1 194 ? -26.455 -10.490 36.096 1.00 90.94 194 VAL A CA 1
ATOM 1466 C C . VAL A 1 194 ? -27.926 -10.147 35.880 1.00 90.94 194 VAL A C 1
ATOM 1468 O O . VAL A 1 194 ? -28.472 -10.395 34.807 1.00 90.94 194 VAL A O 1
ATOM 1471 N N . LEU A 1 195 ? -28.571 -9.565 36.894 1.00 91.88 195 LEU A N 1
ATOM 1472 C CA . LEU A 1 195 ? -29.930 -9.031 36.795 1.00 91.88 195 LEU A CA 1
ATOM 1473 C C . LEU A 1 195 ? -29.871 -7.510 36.622 1.00 91.88 195 LEU A C 1
ATOM 1475 O O . LEU A 1 195 ? -29.338 -6.813 37.481 1.00 91.88 195 LEU A O 1
ATOM 1479 N N . ILE A 1 196 ? -30.462 -6.996 35.543 1.00 89.88 196 ILE A N 1
ATOM 1480 C CA . ILE A 1 196 ? -30.522 -5.558 35.247 1.00 89.88 196 ILE A CA 1
ATOM 1481 C C . ILE A 1 196 ? -31.960 -5.073 35.452 1.00 89.88 196 ILE A C 1
ATOM 1483 O O . ILE A 1 196 ? -32.889 -5.573 34.817 1.00 89.88 196 ILE A O 1
ATOM 1487 N N . THR A 1 197 ? -32.158 -4.087 36.328 1.00 90.94 197 THR A N 1
ATOM 1488 C CA . THR A 1 197 ? -33.478 -3.528 36.672 1.00 90.94 197 THR A CA 1
ATOM 1489 C C . THR A 1 197 ? -33.584 -2.049 36.289 1.00 90.94 197 THR A C 1
ATOM 1491 O O . THR A 1 197 ? -32.589 -1.390 35.996 1.00 90.94 197 THR A O 1
ATOM 1494 N N . GLY A 1 198 ? -34.812 -1.524 36.214 1.00 87.88 198 GLY A N 1
ATOM 1495 C CA . GLY A 1 198 ? -35.081 -0.133 35.831 1.00 87.88 198 GLY A CA 1
ATOM 1496 C C . GLY A 1 198 ? -36.395 0.040 35.068 1.00 87.88 198 GLY A C 1
ATOM 1497 O O . GLY A 1 198 ? -36.958 -0.928 34.549 1.00 87.88 198 GLY A O 1
ATOM 1498 N N . GLU A 1 199 ? -36.872 1.277 34.976 1.00 89.75 199 GLU A N 1
ATOM 1499 C CA . GLU A 1 199 ? -38.114 1.644 34.283 1.00 89.75 199 GLU A CA 1
ATOM 1500 C C . GLU A 1 199 ? -38.037 1.418 32.760 1.00 89.75 199 GLU A C 1
ATOM 1502 O O . GLU A 1 199 ? -36.971 1.161 32.191 1.00 89.75 199 GLU A O 1
ATOM 1507 N N . SER A 1 200 ? -39.177 1.447 32.068 1.00 85.31 200 SER A N 1
ATOM 1508 C CA . SER A 1 200 ? -39.192 1.284 30.608 1.00 85.31 200 SER A CA 1
ATOM 1509 C C . SER A 1 200 ? -38.429 2.427 29.925 1.00 85.31 200 SER A C 1
ATOM 1511 O O . SER A 1 200 ? -38.567 3.581 30.311 1.00 85.31 200 SER A O 1
ATOM 1513 N N . GLY A 1 201 ? -37.602 2.107 28.925 1.00 80.50 201 GLY A N 1
ATOM 1514 C CA . GLY A 1 201 ? -36.809 3.102 28.191 1.00 80.50 201 GLY A CA 1
ATOM 1515 C C . GLY A 1 201 ? -35.504 3.563 28.860 1.00 80.50 201 GLY A C 1
ATOM 1516 O O . GLY A 1 201 ? -34.791 4.363 28.267 1.00 80.50 201 GLY A O 1
ATOM 1517 N N . THR A 1 202 ? -35.120 3.038 30.032 1.00 82.06 202 THR A N 1
ATOM 1518 C CA . THR A 1 202 ? -33.871 3.437 30.727 1.00 82.06 202 THR A CA 1
ATOM 1519 C C . THR A 1 202 ? -32.581 2.838 30.148 1.00 82.06 202 THR A C 1
ATOM 1521 O O . THR A 1 202 ? -31.517 2.987 30.741 1.00 82.06 202 THR A O 1
ATOM 1524 N N . GLY A 1 203 ? -32.648 2.139 29.009 1.00 79.19 203 GLY A N 1
ATOM 1525 C CA . GLY A 1 203 ? -31.463 1.576 28.350 1.00 79.19 203 GLY A CA 1
ATOM 1526 C C . GLY A 1 203 ? -30.951 0.251 28.929 1.00 79.19 203 GLY A C 1
ATOM 1527 O O . GLY A 1 203 ? -29.804 -0.103 28.685 1.00 79.19 203 GLY A O 1
ATOM 1528 N N . LYS A 1 204 ? -31.780 -0.521 29.651 1.00 87.19 204 LYS A N 1
ATOM 1529 C CA . LYS A 1 204 ? -31.398 -1.843 30.208 1.00 87.19 204 LYS A CA 1
ATOM 1530 C C . LYS A 1 204 ? -30.810 -2.810 29.171 1.00 87.19 204 LYS A C 1
ATOM 1532 O O . LYS A 1 204 ? -29.902 -3.565 29.491 1.00 87.19 204 LYS A O 1
ATOM 1537 N N . GLU A 1 205 ? -31.302 -2.760 27.934 1.00 80.81 205 GLU A N 1
ATOM 1538 C CA . GLU A 1 205 ? -30.790 -3.578 26.825 1.00 80.81 205 GLU A CA 1
ATOM 1539 C C . GLU A 1 205 ? -29.380 -3.169 26.372 1.00 80.81 205 GLU A C 1
ATOM 1541 O O . GLU A 1 205 ? -28.636 -4.012 25.884 1.00 80.81 205 GLU A O 1
ATOM 1546 N N . LEU A 1 206 ? -28.994 -1.900 26.557 1.00 80.50 206 LEU A N 1
ATOM 1547 C CA . LEU A 1 206 ? -27.644 -1.417 26.249 1.00 80.50 206 LEU A CA 1
ATOM 1548 C C . LEU A 1 206 ? -26.618 -1.902 27.280 1.00 80.50 206 LEU A C 1
ATOM 1550 O O . LEU A 1 206 ? -25.463 -2.095 26.935 1.00 80.50 206 LEU A O 1
ATOM 1554 N N . ILE A 1 207 ? -27.040 -2.107 28.533 1.00 81.94 207 ILE A N 1
ATOM 1555 C CA . ILE A 1 207 ? -26.187 -2.599 29.630 1.00 81.94 207 ILE A CA 1
ATOM 1556 C C . ILE A 1 207 ? -25.888 -4.098 29.491 1.00 81.94 207 ILE A C 1
ATOM 1558 O O . ILE A 1 207 ? -24.852 -4.564 29.948 1.00 81.94 207 ILE A O 1
ATOM 1562 N N . ALA A 1 208 ? -26.802 -4.858 28.887 1.00 81.38 208 ALA A N 1
ATOM 1563 C CA . ALA A 1 208 ? -26.697 -6.311 28.772 1.00 81.38 208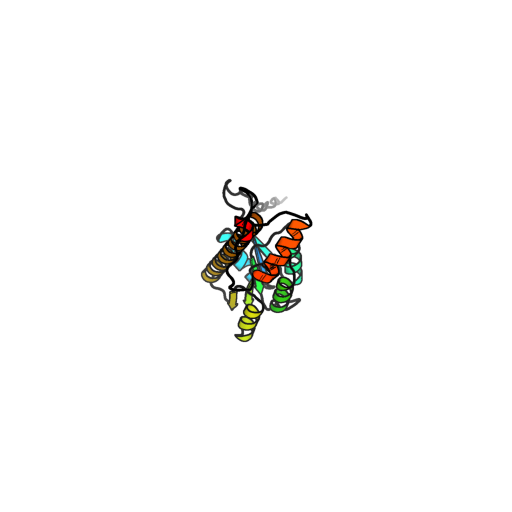 ALA A CA 1
ATOM 1564 C C . ALA A 1 208 ? -25.776 -6.796 27.635 1.00 81.38 208 ALA A C 1
ATOM 1566 O O . ALA A 1 208 ? -25.594 -8.005 27.489 1.00 81.38 208 ALA A O 1
ATOM 1567 N N . ARG A 1 209 ? -25.279 -5.883 26.795 1.00 72.62 209 ARG A N 1
ATOM 1568 C CA . ARG A 1 209 ? -24.525 -6.171 25.570 1.00 72.62 209 ARG A CA 1
ATOM 1569 C C . ARG A 1 209 ? -23.031 -5.989 25.784 1.00 72.62 209 ARG A C 1
ATOM 1571 O O . ARG A 1 209 ? -22.288 -6.793 25.184 1.00 72.62 209 ARG A O 1
#

pLDDT: mean 83.61, std 15.66, range [36.94, 97.56]

Nearest PDB structures (foldseek):
  3ffw-assembly1_A  TM=9.254E-01  e=1.181E-10  Escherichia coli K-12
  3oo1-assembly2_B  TM=9.238E-01  e=2.080E-10  Escherichia coli K-12
  3fgz-assembly2_B  TM=9.261E-01  e=2.676E-10  Escherichia coli K-12
  3olw-assembly2_B  TM=9.261E-01  e=2.850E-10  Escherichia coli K-12
  5wq0-assembly4_D  TM=8.349E-01  e=2.486E-08  Paenisporosarcina sp. TG-14

Foldseek 3Di:
DDDDDDDDDDDDDDDPPPPDDPPPDPQAAEEEEEDLDPVVLVVLCVLVVVVRHHYDYDNALVVVVVLLPDPVRDHQAYEFEQDGPPHGSLVSLLVLCVDPSRVLRAYEYEYCDDDPVVQVSCVVSPHPYYYHPPDDSVNSVVSVVVSSVVSVVVVVVVVVVVVVVVVLDDDDDDPVVVVLVVVLVVPVVDPDDDDFDDDPPPSSVSSVD

Radius of gyration: 27.05 Å; Cα contacts (8 Å, |Δi|>4): 228; chains: 1; bounding box: 57×49×100 Å

Secondary structure (DSSP, 8-state):
-PPPPPPPPPPPPP-----PPPTTSPPPPEEEEE-S-HHHHHHHHHHHHHTT-EEEEESSHHHHHHHHH-TTS--SEEEEES--SSS-HHHHHHHHHHSTTTTT--EEEEESS--HHHHHHHHHTT-SEEEESSPPHHHHHHHHHHHHHHHHHHHHHHHHHHHHHHHT-----SHHHHHHHHHHHHHTTS--------STTS-HHHHT-

Organism: NCBI:txid412755

Sequence (209 aa):
MPDVPTPFRAPSSPSFSQSSPPPGTPAPRTVLVVDDEKNIRRTLQLVLEGEGFRVSGAETAAEALAILASPESPVDLAILDVKLPDMSGLDALAKIRSDEGTKDLPIIVISGHATVNDAVQAIKLGASDFFEKPLARERIVVSVRNVLHAALAQRELARVSEQQLQRYQMIGRSAPIQRLFHEIEKVAPTKASVLITGESGTGKELIAR

Solvent-accessible surface area (backbone atoms only — not comparable to full-atom values): 12599 Å² total; per-residue (Å²): 137,83,88,79,84,80,84,84,79,77,84,79,77,85,78,80,74,83,76,75,77,66,93,86,63,76,80,61,53,26,36,35,39,32,38,58,49,65,67,58,47,52,51,52,40,56,55,42,43,73,73,55,34,38,70,47,81,24,56,31,49,69,54,41,53,54,45,71,70,35,85,90,51,71,66,61,32,39,37,35,27,39,73,34,88,79,44,46,28,62,58,46,45,47,53,40,50,71,34,89,92,42,41,82,52,47,30,34,38,35,24,80,77,65,45,73,65,57,50,52,50,39,47,74,60,61,36,74,44,74,44,54,53,84,73,56,69,70,58,52,55,53,47,56,50,51,53,49,50,51,54,49,51,52,52,50,52,51,51,54,52,50,52,50,55,60,74,53,59,82,87,69,86,48,72,70,48,52,52,51,53,58,51,46,67,71,48,65,88,50,92,71,90,82,88,85,83,77,67,91,88,72,50,65,74,55,74,78,108

Mean predicted aligned error: 12.9 Å